Protein AF-A0A077ZHA8-F1 (afdb_monomer)

Foldseek 3Di:
DQPPVNVVCVVQVDDPNDRPHPVVVVVDDQDEQDPLAAEEEEDPDDDDCPPPVNVQVCVLVVHDPVNYHYDYQVSQVSHPQPAEHEYEYEQDPDDGSYHYHYHYDHDDDQWDWDWDDDPQEIETSDIDGHPVCPPVCPSVVRVVVVLVVSVVVNRQKYKYKDWPPPVVVVVSCVVVPKDFPDKDPQPADDPVGGTIITMIMDGRDD

Structure (mmCIF, N/CA/C/O backbone):
data_AF-A0A077ZHA8-F1
#
_entry.id   AF-A0A077ZHA8-F1
#
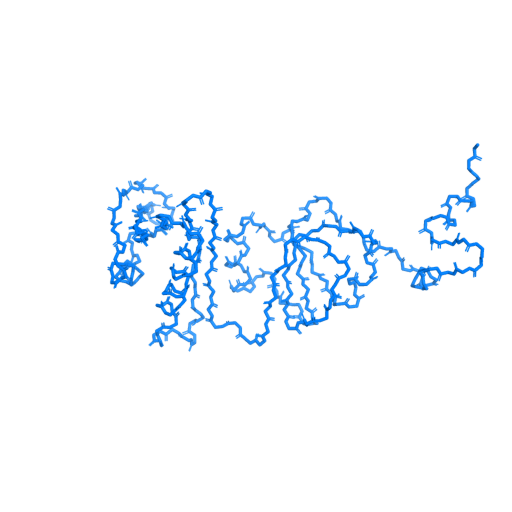loop_
_atom_site.group_PDB
_atom_site.id
_atom_site.type_symbol
_atom_site.label_atom_id
_atom_site.label_alt_id
_atom_site.label_comp_id
_atom_site.label_asym_id
_atom_site.label_entity_id
_atom_site.label_seq_id
_atom_site.pdbx_PDB_ins_code
_atom_site.Cartn_x
_atom_site.Cartn_y
_atom_site.Cartn_z
_atom_site.occupancy
_atom_site.B_iso_or_equiv
_atom_site.auth_seq_id
_atom_site.auth_comp_id
_atom_site.auth_asym_id
_atom_site.auth_atom_id
_atom_site.pdbx_PDB_model_num
ATOM 1 N N . MET A 1 1 ? -23.999 -36.970 26.927 1.00 51.88 1 MET A N 1
ATOM 2 C CA . MET A 1 1 ? -24.708 -36.352 25.787 1.00 51.88 1 MET A CA 1
ATOM 3 C C . MET A 1 1 ? -25.224 -35.005 26.252 1.00 51.88 1 MET A C 1
ATOM 5 O O . MET A 1 1 ? -26.065 -34.981 27.139 1.00 51.88 1 MET A O 1
ATOM 9 N N . THR A 1 2 ? -24.676 -33.906 25.740 1.00 62.62 2 THR A N 1
ATOM 10 C CA . THR A 1 2 ? -25.200 -32.557 26.007 1.00 62.62 2 THR A CA 1
ATOM 11 C C . THR A 1 2 ? -26.608 -32.476 25.431 1.00 62.62 2 THR A C 1
ATOM 13 O O . THR A 1 2 ? -26.809 -32.844 24.271 1.00 62.62 2 THR A O 1
ATOM 16 N N . SER A 1 3 ? -27.600 -32.074 26.229 1.00 78.75 3 SER A N 1
ATOM 17 C CA . SER A 1 3 ? -28.962 -31.956 25.711 1.00 78.75 3 SER A CA 1
ATOM 18 C C . SER A 1 3 ? -29.010 -30.860 24.638 1.00 78.75 3 SER A C 1
ATOM 20 O O . SER A 1 3 ? -28.222 -29.912 24.669 1.00 78.75 3 SER A O 1
ATOM 22 N N . ARG A 1 4 ? -29.946 -30.948 23.682 1.00 74.75 4 ARG A N 1
ATOM 23 C CA . ARG A 1 4 ? -30.146 -29.889 22.670 1.00 74.75 4 ARG A CA 1
ATOM 24 C C . ARG A 1 4 ? -30.307 -28.510 23.325 1.00 74.75 4 ARG A C 1
ATOM 26 O O . ARG A 1 4 ? -29.803 -27.523 22.801 1.00 74.75 4 ARG A O 1
ATOM 33 N N . ARG A 1 5 ? -30.962 -28.474 24.491 1.00 72.62 5 ARG A N 1
ATOM 34 C CA . ARG A 1 5 ? -31.141 -27.274 25.310 1.00 72.62 5 ARG A CA 1
ATOM 35 C C . ARG A 1 5 ? -29.808 -26.731 25.821 1.00 72.62 5 ARG A C 1
ATOM 37 O O . ARG A 1 5 ? -29.555 -25.543 25.665 1.00 72.62 5 ARG A O 1
ATOM 44 N N . ASP A 1 6 ? -28.954 -27.579 26.384 1.00 73.25 6 ASP A N 1
ATOM 45 C CA . ASP A 1 6 ? -27.655 -27.147 26.920 1.00 73.25 6 ASP A CA 1
ATOM 46 C C . ASP A 1 6 ? -26.741 -26.613 25.812 1.00 73.25 6 ASP A C 1
ATOM 48 O O . ASP A 1 6 ? -26.092 -25.585 25.992 1.00 73.25 6 ASP A O 1
ATOM 52 N N . TRP A 1 7 ? -26.759 -27.245 24.632 1.00 72.88 7 TRP A N 1
ATOM 53 C CA . TRP A 1 7 ? -26.031 -26.746 23.463 1.00 72.88 7 TRP A CA 1
ATOM 54 C C . TRP A 1 7 ? -26.519 -25.350 23.046 1.00 72.88 7 TRP A C 1
ATOM 56 O O . TRP A 1 7 ? -25.703 -24.458 22.829 1.00 72.88 7 TRP A O 1
ATOM 66 N N . GLN A 1 8 ? -27.837 -25.120 23.003 1.00 70.50 8 GLN A N 1
ATOM 67 C CA . GLN A 1 8 ? -28.404 -23.804 22.676 1.00 70.50 8 GLN A CA 1
ATOM 68 C C . GLN A 1 8 ? -28.033 -22.731 23.709 1.00 70.50 8 GLN A C 1
ATOM 70 O O . GLN A 1 8 ? -27.644 -21.628 23.332 1.00 70.50 8 GLN A O 1
ATOM 75 N N . LEU A 1 9 ? -28.107 -23.046 25.005 1.00 68.75 9 LEU A N 1
ATOM 76 C CA . LEU A 1 9 ? -27.734 -22.111 26.073 1.00 68.75 9 LEU A CA 1
ATOM 77 C C . LEU A 1 9 ? -26.254 -21.714 25.998 1.00 68.75 9 LEU A C 1
ATOM 79 O O . LEU A 1 9 ? -25.915 -20.551 26.217 1.00 68.75 9 LEU A O 1
ATOM 83 N N . GLN A 1 10 ? -25.387 -22.658 25.626 1.00 69.88 10 GLN A N 1
ATOM 84 C CA . GLN A 1 10 ? -23.964 -22.405 25.434 1.00 69.88 10 GLN A CA 1
ATOM 85 C C . GLN A 1 10 ? -23.697 -21.478 24.236 1.00 69.88 10 GLN A C 1
ATOM 87 O O . GLN A 1 10 ? -22.872 -20.573 24.354 1.00 69.88 10 GLN A O 1
ATOM 92 N N . GLN A 1 11 ? -24.42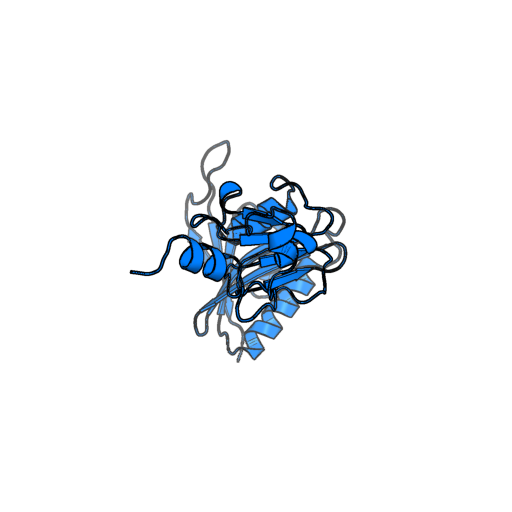8 -21.629 23.123 1.00 63.38 11 GLN A N 1
ATOM 93 C CA . GLN A 1 11 ? -24.329 -20.713 21.970 1.00 63.38 11 GLN A CA 1
ATOM 94 C C . GLN A 1 11 ? -24.735 -19.274 22.329 1.00 63.38 11 GLN A C 1
ATOM 96 O O . GLN A 1 11 ? -24.122 -18.310 21.865 1.00 63.38 11 GLN A O 1
ATOM 101 N N . LEU A 1 12 ? -25.725 -19.126 23.213 1.00 61.34 12 LEU A N 1
ATOM 102 C CA . LEU A 1 12 ? -26.196 -17.829 23.709 1.00 61.34 12 LEU A CA 1
ATOM 103 C C . LEU A 1 12 ? -25.303 -17.234 24.817 1.00 61.34 12 LEU A C 1
ATOM 105 O O . LEU A 1 12 ? -25.502 -16.087 25.213 1.00 61.34 12 LEU A O 1
ATOM 109 N N . GLY A 1 13 ? -24.318 -17.980 25.332 1.00 59.97 13 GLY A N 1
ATOM 110 C CA . GLY A 1 13 ? -23.458 -17.531 26.433 1.00 59.97 13 GLY A CA 1
ATOM 111 C C . GLY A 1 13 ? -24.187 -17.405 27.777 1.00 59.97 13 GLY A C 1
ATOM 112 O O . GLY A 1 13 ? -23.851 -16.530 28.577 1.00 59.97 13 GLY A O 1
ATOM 113 N N . ILE A 1 14 ? -25.202 -18.244 28.018 1.00 57.25 14 ILE A N 1
ATOM 114 C CA . ILE A 1 14 ? -26.028 -18.215 29.231 1.00 57.25 14 ILE A CA 1
ATOM 115 C C . ILE A 1 14 ? -25.473 -19.199 30.263 1.00 57.25 14 ILE A C 1
ATOM 117 O O . ILE A 1 14 ? -25.518 -20.414 30.075 1.00 57.25 14 ILE A O 1
ATOM 121 N N . THR A 1 15 ? -25.022 -18.676 31.402 1.00 52.12 15 THR A N 1
ATOM 122 C CA . THR A 1 15 ? -24.680 -19.464 32.597 1.00 52.12 15 THR A CA 1
ATOM 123 C C . THR A 1 15 ? -25.284 -18.793 33.825 1.00 52.12 15 THR A C 1
ATOM 125 O O . THR A 1 15 ? -25.048 -17.607 34.043 1.00 52.12 15 THR A O 1
ATOM 128 N N . GLN A 1 16 ? -26.052 -19.543 34.626 1.00 59.41 16 GLN A N 1
ATOM 129 C CA . GLN A 1 16 ? -26.638 -19.079 35.897 1.00 59.41 16 GLN A CA 1
ATOM 130 C C . GLN A 1 16 ? -27.452 -17.773 35.788 1.00 59.41 16 GLN A C 1
ATOM 132 O O . GLN A 1 16 ? -27.259 -16.849 36.570 1.00 59.41 16 GLN A O 1
ATOM 137 N N . TRP A 1 17 ? -28.377 -17.697 34.825 1.00 57.53 17 TRP A N 1
ATOM 138 C CA . TRP A 1 17 ? -29.330 -16.579 34.665 1.00 57.53 17 TRP A CA 1
ATOM 139 C C . TRP A 1 17 ? -28.720 -15.211 34.319 1.00 57.53 17 TRP A C 1
ATOM 141 O O . TRP A 1 17 ? -29.459 -14.249 34.132 1.00 57.53 17 TRP A O 1
ATOM 151 N N . SER A 1 18 ? -27.398 -15.121 34.158 1.00 55.16 18 SER A N 1
ATOM 152 C CA . SER A 1 18 ? -26.739 -13.949 33.591 1.00 55.16 18 SER A CA 1
ATOM 153 C C . SER A 1 18 ? -26.587 -14.133 32.084 1.00 55.16 18 SER A C 1
ATOM 155 O O . SER A 1 18 ? -25.920 -15.060 31.614 1.00 55.16 18 SER A O 1
ATOM 157 N N . LEU A 1 19 ? -27.231 -13.256 31.319 1.00 55.66 19 LEU A N 1
ATOM 158 C CA . LEU A 1 19 ? -27.061 -13.191 29.878 1.00 55.66 19 LEU A CA 1
ATOM 159 C C . LEU A 1 19 ? -25.841 -12.325 29.568 1.00 55.66 19 LEU A C 1
ATOM 161 O O . LEU A 1 19 ? -25.917 -11.100 29.589 1.00 55.66 19 LEU A O 1
ATOM 165 N N . ARG A 1 20 ? -24.709 -12.961 29.253 1.00 58.16 20 ARG A N 1
ATOM 166 C CA . ARG A 1 20 ? -23.490 -12.225 28.883 1.00 58.16 20 ARG A CA 1
ATOM 167 C C . ARG A 1 20 ? -23.576 -11.557 27.508 1.00 58.16 20 ARG A C 1
ATOM 169 O O . ARG A 1 20 ? -22.741 -10.716 27.199 1.00 58.16 20 ARG A O 1
ATOM 176 N N . ARG A 1 21 ? -24.568 -11.931 26.692 1.00 56.41 21 ARG A N 1
ATOM 177 C CA . ARG A 1 21 ? -24.806 -11.402 25.340 1.00 56.41 21 ARG A CA 1
ATOM 178 C C . ARG A 1 21 ? -26.251 -10.906 25.186 1.00 56.41 21 ARG A C 1
ATOM 180 O O . ARG A 1 21 ? -27.055 -11.612 24.583 1.00 56.41 21 ARG A O 1
ATOM 187 N N . PRO A 1 22 ? -26.612 -9.725 25.725 1.00 58.78 22 PRO A N 1
ATOM 188 C CA . PRO A 1 22 ? -27.961 -9.164 25.602 1.00 58.78 22 PRO A CA 1
ATOM 189 C C . PRO A 1 22 ? -28.498 -9.125 24.164 1.00 58.78 22 PRO A C 1
ATOM 191 O O . PRO A 1 22 ? -29.666 -9.443 23.955 1.00 58.78 22 PRO A O 1
ATOM 194 N N . GLY A 1 23 ? -27.633 -8.843 23.179 1.00 55.72 23 GLY A N 1
ATOM 195 C CA . GLY A 1 23 ? -27.986 -8.832 21.749 1.00 55.72 23 GLY A CA 1
ATOM 196 C C . GLY A 1 23 ? -28.528 -10.167 21.221 1.00 55.72 23 GLY A C 1
ATOM 197 O O . GLY A 1 23 ? -29.423 -10.196 20.383 1.00 55.72 23 GLY A O 1
ATOM 198 N N . ALA A 1 24 ? -28.141 -11.297 21.826 1.00 54.97 24 ALA A N 1
ATOM 199 C CA . ALA A 1 24 ? -28.674 -12.608 21.452 1.00 54.97 24 ALA A CA 1
ATOM 200 C C . ALA A 1 24 ? -30.196 -12.745 21.691 1.00 54.97 24 ALA A C 1
ATOM 202 O O . ALA A 1 24 ? -30.834 -13.609 21.090 1.00 54.97 24 ALA A O 1
ATOM 203 N N . LEU A 1 25 ? -30.799 -11.898 22.541 1.00 53.75 25 LEU A N 1
ATOM 204 C CA . LEU A 1 25 ? -32.256 -11.841 22.724 1.00 53.75 25 LEU A CA 1
ATOM 205 C C . LEU A 1 25 ? -32.983 -11.060 21.626 1.00 53.75 25 LEU A C 1
ATOM 207 O O . LEU A 1 25 ? -34.192 -11.224 21.486 1.00 53.75 25 LEU A O 1
ATOM 211 N N . GLN A 1 26 ? -32.284 -10.238 20.842 1.00 56.22 26 GLN A N 1
ATOM 212 C CA . GLN A 1 26 ? -32.887 -9.450 19.763 1.00 56.22 26 GLN A CA 1
ATOM 213 C C . GLN A 1 26 ? -33.056 -10.259 18.459 1.00 56.22 26 GLN A C 1
ATOM 215 O O . GLN A 1 26 ? -33.405 -9.706 17.423 1.00 56.22 26 GLN A O 1
ATOM 220 N N . GLY A 1 27 ? -32.852 -11.585 18.497 1.00 46.38 27 GLY A N 1
ATOM 221 C CA . GLY A 1 27 ? -32.918 -12.457 17.314 1.00 46.38 27 GLY A CA 1
ATOM 222 C C . GLY A 1 27 ? -31.672 -12.379 16.425 1.00 46.38 27 GLY A C 1
ATOM 223 O O . GLY A 1 27 ? -31.671 -12.898 15.310 1.00 46.38 27 GLY A O 1
ATOM 224 N N . GLU A 1 28 ? -30.614 -11.740 16.924 1.00 50.84 28 GLU A N 1
ATOM 225 C CA . GLU A 1 28 ? -29.381 -11.446 16.207 1.00 50.84 28 GLU A CA 1
ATOM 226 C C . GLU A 1 28 ? -28.539 -12.711 16.020 1.00 50.84 28 GLU A C 1
ATOM 228 O O . GLU A 1 28 ? -27.911 -13.233 16.944 1.00 50.84 28 GLU A O 1
ATOM 233 N N . ILE A 1 29 ? -28.516 -13.221 14.791 1.00 54.69 29 ILE A N 1
ATOM 234 C CA . ILE A 1 29 ? -27.498 -14.171 14.348 1.00 54.69 29 ILE A CA 1
ATOM 235 C C . ILE A 1 29 ? -26.154 -13.458 14.525 1.00 54.69 29 ILE A C 1
ATOM 237 O O . ILE A 1 29 ? -25.922 -12.441 13.873 1.00 54.69 29 ILE A O 1
ATOM 241 N N . ALA A 1 30 ? -25.295 -13.957 15.422 1.00 63.38 30 ALA A N 1
ATOM 242 C CA . ALA A 1 30 ? -23.939 -13.438 15.588 1.00 63.38 30 ALA A CA 1
ATOM 243 C C . ALA A 1 30 ? -23.296 -13.311 14.204 1.00 63.38 30 ALA A C 1
ATOM 245 O O . ALA A 1 30 ? -23.260 -14.289 13.450 1.00 63.38 30 ALA A O 1
ATOM 246 N N . ILE A 1 31 ? -22.850 -12.105 13.849 1.00 72.50 31 ILE A N 1
ATOM 247 C CA . ILE A 1 31 ? -22.234 -11.864 12.546 1.00 72.50 31 ILE A CA 1
ATOM 248 C C . ILE A 1 31 ? -20.981 -12.740 12.504 1.00 72.50 31 ILE A C 1
ATOM 250 O O . ILE A 1 31 ? -20.047 -12.551 13.276 1.00 72.50 31 ILE A O 1
ATOM 254 N N . ALA A 1 32 ? -20.981 -13.761 11.654 1.00 82.44 32 ALA A N 1
ATOM 255 C CA . ALA A 1 32 ? -19.808 -14.591 11.441 1.00 82.44 32 ALA A CA 1
ATOM 256 C C . ALA A 1 32 ? -18.970 -13.959 10.334 1.00 82.44 32 ALA A C 1
ATOM 258 O O . ALA A 1 32 ? -19.514 -13.581 9.299 1.00 82.44 32 ALA A O 1
ATOM 259 N N . ILE A 1 33 ? -17.654 -13.879 10.531 1.00 88.50 33 ILE A N 1
ATOM 260 C CA . ILE A 1 33 ? -16.724 -13.511 9.461 1.00 88.50 33 ILE A CA 1
ATOM 261 C C . ILE A 1 33 ? -16.556 -14.746 8.562 1.00 88.50 33 ILE A C 1
ATOM 263 O O . ILE A 1 33 ? -16.049 -15.767 9.038 1.00 88.50 33 ILE A O 1
ATOM 267 N N . PRO A 1 34 ? -16.986 -14.709 7.287 1.00 90.12 34 PRO A N 1
ATOM 268 C CA . PRO A 1 34 ? -16.779 -15.824 6.371 1.00 90.12 34 PRO A CA 1
ATOM 269 C C . PRO A 1 34 ? -15.290 -16.129 6.177 1.00 90.12 34 PRO A C 1
ATOM 271 O O . PRO A 1 34 ? -14.460 -15.226 6.148 1.00 90.12 34 PRO A O 1
ATOM 274 N N . ALA A 1 35 ? -14.944 -17.398 5.955 1.00 90.94 35 ALA A N 1
ATOM 275 C CA . ALA A 1 35 ? -13.546 -17.838 5.874 1.00 90.94 35 ALA A CA 1
ATOM 276 C C . ALA A 1 35 ? -12.727 -17.208 4.726 1.00 90.94 35 ALA A C 1
ATOM 278 O O . ALA A 1 35 ? -11.500 -17.192 4.791 1.00 90.94 35 ALA A O 1
ATOM 279 N N . HIS A 1 36 ? -13.384 -16.714 3.669 1.00 93.50 36 HIS A N 1
ATOM 280 C CA . HIS A 1 36 ? -12.714 -16.049 2.546 1.00 93.50 36 HIS A CA 1
ATOM 281 C C . HIS A 1 36 ? -12.374 -14.580 2.834 1.00 93.50 36 HIS A C 1
ATOM 283 O O . HIS A 1 36 ? -11.571 -13.999 2.107 1.00 93.50 36 HIS A O 1
ATOM 289 N N . VAL A 1 37 ? -12.961 -13.979 3.874 1.00 95.88 37 VAL A N 1
ATOM 290 C CA . VAL A 1 37 ? -12.734 -12.571 4.204 1.00 95.88 37 VAL A CA 1
ATOM 291 C C . VAL A 1 37 ? -11.314 -12.384 4.728 1.00 95.88 37 VAL A C 1
ATOM 293 O O . VAL A 1 37 ? -10.857 -13.084 5.633 1.00 95.88 37 VAL A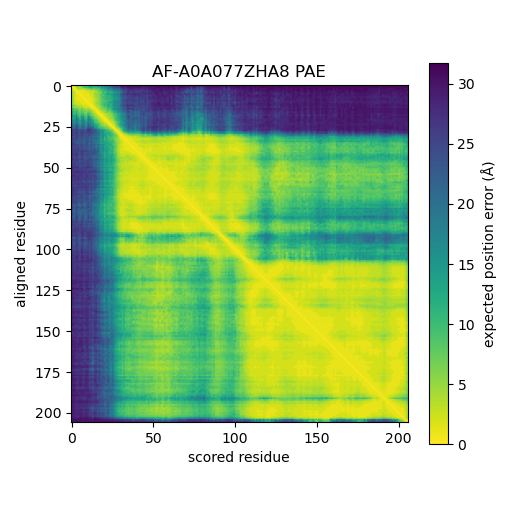 O 1
ATOM 296 N N . ARG A 1 38 ? -10.608 -11.420 4.137 1.00 94.56 38 ARG A N 1
ATOM 297 C CA . ARG A 1 38 ? -9.225 -11.055 4.475 1.00 94.56 38 ARG A CA 1
ATOM 298 C C . ARG A 1 38 ? -9.122 -9.684 5.139 1.00 94.56 38 ARG A C 1
ATOM 300 O O . ARG A 1 38 ? -8.127 -9.430 5.816 1.00 94.56 38 ARG A O 1
ATOM 307 N N . LEU A 1 39 ? -10.128 -8.830 4.953 1.00 95.50 39 LEU A N 1
ATOM 308 C CA . LEU A 1 39 ? -10.178 -7.482 5.507 1.00 95.50 39 LEU A CA 1
ATOM 309 C C . LEU A 1 39 ? -11.601 -7.140 5.961 1.00 95.50 39 LEU A C 1
ATOM 311 O O . LEU A 1 39 ? -12.559 -7.307 5.207 1.00 95.50 39 LEU A O 1
ATOM 315 N N . VAL A 1 40 ? -11.732 -6.604 7.170 1.00 94.75 40 VAL A N 1
ATOM 316 C CA . VAL A 1 40 ? -12.973 -5.988 7.650 1.00 94.75 40 VAL A CA 1
ATOM 317 C C . VAL A 1 40 ? -12.841 -4.470 7.558 1.00 94.75 40 VAL A C 1
ATOM 319 O O . VAL A 1 40 ? -12.007 -3.874 8.235 1.00 94.75 40 VAL A O 1
ATOM 322 N N . MET A 1 41 ? -13.659 -3.826 6.730 1.00 94.44 41 MET A N 1
ATOM 323 C CA . MET A 1 41 ? -13.748 -2.365 6.685 1.00 94.44 41 MET A CA 1
ATOM 324 C C . MET A 1 41 ? -14.829 -1.887 7.649 1.00 94.44 41 MET A C 1
ATOM 326 O O . MET A 1 41 ? -15.956 -2.381 7.607 1.00 94.44 41 MET A O 1
ATOM 330 N N . VAL A 1 42 ? -14.485 -0.928 8.506 1.00 92.25 42 VAL A N 1
ATOM 331 C CA . VAL A 1 42 ? -15.361 -0.413 9.560 1.00 92.25 42 VAL A CA 1
ATOM 332 C C . VAL A 1 42 ? -15.546 1.085 9.405 1.00 92.25 42 VAL A C 1
ATOM 334 O O . VAL A 1 42 ? -14.576 1.830 9.504 1.00 92.25 42 VAL A O 1
ATOM 337 N N . ALA A 1 43 ? -16.780 1.527 9.182 1.00 90.81 43 ALA A N 1
ATOM 338 C CA . ALA A 1 43 ? -17.135 2.943 9.114 1.00 90.81 43 ALA A CA 1
ATOM 339 C C . ALA A 1 43 ? -18.627 3.135 9.409 1.00 90.81 43 ALA A C 1
ATOM 341 O O . ALA A 1 43 ? -19.419 2.219 9.184 1.00 90.81 43 ALA A O 1
ATOM 342 N N . ASN A 1 44 ? -19.019 4.325 9.869 1.00 88.75 44 ASN A N 1
ATOM 343 C CA . ASN A 1 44 ? -20.437 4.700 9.929 1.00 88.75 44 ASN A CA 1
ATOM 344 C C . ASN A 1 44 ? -21.014 4.842 8.513 1.00 88.75 44 ASN A C 1
ATOM 346 O O . ASN A 1 44 ? -22.020 4.215 8.190 1.00 88.75 44 ASN A O 1
ATOM 350 N N . ASP A 1 45 ? -20.299 5.574 7.655 1.00 88.62 45 ASP A N 1
ATOM 351 C CA . ASP A 1 45 ? -20.579 5.697 6.227 1.00 88.62 45 ASP A CA 1
ATOM 352 C C . ASP A 1 45 ? -19.566 4.856 5.445 1.00 88.62 45 ASP A C 1
ATOM 354 O O . ASP A 1 45 ? -18.423 5.258 5.219 1.00 88.62 45 ASP A O 1
ATOM 358 N N . LEU A 1 46 ? -19.963 3.636 5.082 1.00 89.25 46 LEU A N 1
ATOM 359 C CA . LEU A 1 46 ? -19.101 2.696 4.367 1.00 89.25 46 LEU A CA 1
ATOM 360 C C . LEU A 1 46 ? -18.890 3.166 2.915 1.00 89.25 46 LEU A C 1
ATOM 362 O O . LEU A 1 46 ? -19.866 3.233 2.162 1.00 89.25 46 LEU A O 1
ATOM 366 N N . PRO A 1 47 ? -17.646 3.465 2.486 1.00 90.12 47 PRO A N 1
ATOM 367 C CA . PRO A 1 47 ? -17.387 3.852 1.103 1.00 90.12 47 PRO A CA 1
ATOM 368 C C . PRO A 1 47 ? -17.648 2.674 0.162 1.00 90.12 47 PRO A C 1
ATOM 370 O O . PRO A 1 47 ? -17.515 1.509 0.544 1.00 90.12 47 PRO A O 1
ATOM 373 N N . ALA A 1 48 ? -17.982 2.956 -1.0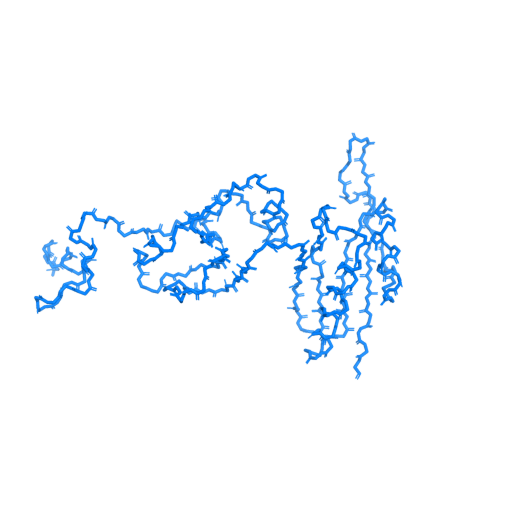96 1.00 93.88 48 ALA A N 1
ATOM 374 C CA . ALA A 1 48 ? -18.100 1.903 -2.097 1.00 93.88 48 ALA A CA 1
ATOM 375 C C . ALA A 1 48 ? -16.747 1.196 -2.287 1.00 93.88 48 ALA A C 1
ATOM 377 O O . ALA A 1 48 ? -15.706 1.844 -2.327 1.00 93.88 48 ALA A O 1
ATOM 378 N N . LEU A 1 49 ? -16.743 -0.125 -2.485 1.00 94.06 49 LEU A N 1
ATOM 379 C CA . LEU A 1 49 ? -15.502 -0.856 -2.798 1.00 94.06 49 LEU A CA 1
ATOM 380 C C . LEU A 1 49 ? -14.908 -0.472 -4.165 1.00 94.06 49 LEU A C 1
ATOM 382 O O . LEU A 1 49 ? -13.756 -0.783 -4.445 1.00 94.06 49 LEU A O 1
ATOM 386 N N . THR A 1 50 ? -15.693 0.209 -5.003 1.00 92.12 50 THR A N 1
ATOM 387 C CA . THR A 1 50 ? -15.266 0.810 -6.273 1.00 92.12 50 THR A CA 1
ATOM 388 C C . THR A 1 50 ? -14.703 2.219 -6.114 1.00 92.12 50 THR A C 1
ATOM 390 O O . THR A 1 50 ? -14.310 2.820 -7.111 1.00 92.12 50 THR A O 1
ATOM 393 N N . ASP A 1 51 ? -14.710 2.783 -4.903 1.00 90.19 51 ASP A N 1
ATOM 394 C CA . ASP A 1 51 ? -14.050 4.057 -4.637 1.00 90.19 51 ASP A CA 1
ATOM 395 C C . ASP A 1 51 ? -12.563 3.956 -5.043 1.00 90.19 51 ASP A C 1
ATOM 397 O O . ASP A 1 51 ? -11.931 2.929 -4.757 1.00 90.19 51 ASP A O 1
ATOM 401 N N . PRO A 1 52 ? -11.995 4.957 -5.746 1.00 85.25 52 PRO A N 1
ATOM 402 C CA . PRO A 1 52 ? -10.622 4.880 -6.242 1.00 85.25 52 PRO A CA 1
ATOM 403 C C . PRO A 1 52 ? -9.596 4.644 -5.135 1.00 85.25 52 PRO A C 1
ATOM 405 O O . PRO A 1 52 ? -8.711 3.802 -5.285 1.00 85.25 52 PRO A O 1
ATOM 408 N N . LEU A 1 53 ? -9.755 5.326 -3.998 1.00 84.56 53 LEU A N 1
ATOM 409 C CA . LEU A 1 53 ? -8.841 5.195 -2.874 1.00 84.56 53 LEU A CA 1
ATOM 410 C C . LEU A 1 53 ? -8.955 3.808 -2.238 1.00 84.56 53 LEU A C 1
ATOM 412 O O . LEU A 1 53 ? -7.940 3.163 -1.970 1.00 84.56 53 LEU A O 1
ATOM 416 N N . VAL A 1 54 ? -10.182 3.319 -2.043 1.00 89.38 54 VAL A N 1
ATOM 417 C CA . VAL A 1 54 ? -10.410 1.954 -1.544 1.00 89.38 54 VAL A CA 1
ATOM 418 C C . VAL A 1 54 ? -9.788 0.932 -2.493 1.00 89.38 54 VAL A C 1
ATOM 420 O O . VAL A 1 54 ? -9.049 0.054 -2.053 1.00 89.38 54 VAL A O 1
ATOM 423 N N . SER A 1 55 ? -10.011 1.078 -3.798 1.00 90.81 55 SER A N 1
ATOM 424 C CA . SER A 1 55 ? -9.462 0.186 -4.823 1.00 90.81 55 SER A CA 1
ATOM 425 C C . SER A 1 55 ? -7.932 0.155 -4.803 1.00 90.81 55 SER A C 1
ATOM 427 O O . SER A 1 55 ? -7.330 -0.911 -4.958 1.00 90.81 55 SER A O 1
ATOM 429 N N . ASP A 1 56 ? -7.294 1.306 -4.591 1.00 86.00 56 ASP A N 1
ATOM 430 C CA . ASP A 1 56 ? -5.840 1.414 -4.521 1.00 86.00 56 ASP A CA 1
ATOM 431 C C . ASP A 1 56 ? -5.251 0.750 -3.279 1.00 86.00 56 ASP A C 1
ATOM 433 O O . ASP A 1 56 ? -4.238 0.047 -3.377 1.00 86.00 56 ASP A O 1
ATOM 437 N N . VAL A 1 57 ? -5.906 0.916 -2.130 1.00 87.69 57 VAL A N 1
ATOM 438 C CA . VAL A 1 57 ? -5.518 0.247 -0.884 1.00 87.69 57 VAL A CA 1
ATOM 439 C C . VAL A 1 57 ? -5.701 -1.267 -1.006 1.00 87.69 57 VAL A C 1
ATOM 441 O O . VAL A 1 57 ? -4.777 -2.019 -0.702 1.00 87.69 57 VAL A O 1
ATOM 444 N N . LEU A 1 58 ? -6.844 -1.737 -1.516 1.00 92.00 58 LEU A N 1
ATOM 445 C CA . LEU A 1 58 ? -7.113 -3.168 -1.694 1.00 92.00 58 LEU A CA 1
ATOM 446 C C . LEU A 1 58 ? -6.096 -3.838 -2.625 1.00 92.00 58 LEU A C 1
ATOM 448 O O . LEU A 1 58 ? -5.570 -4.904 -2.303 1.00 92.00 58 LEU A O 1
ATOM 452 N N . ARG A 1 59 ? -5.750 -3.185 -3.740 1.00 89.00 59 ARG A N 1
ATOM 453 C CA . ARG A 1 59 ? -4.737 -3.683 -4.679 1.00 89.00 59 ARG A CA 1
ATOM 454 C C . ARG A 1 59 ? -3.362 -3.797 -4.032 1.00 89.00 59 ARG A C 1
ATOM 456 O O . ARG A 1 59 ? -2.702 -4.816 -4.207 1.00 89.00 59 ARG A O 1
ATOM 463 N N . ALA A 1 60 ? -2.955 -2.780 -3.276 1.00 84.69 60 ALA A N 1
ATOM 464 C CA . ALA A 1 60 ? -1.680 -2.777 -2.564 1.00 84.69 60 ALA A CA 1
ATOM 465 C C . ALA A 1 60 ? -1.610 -3.865 -1.485 1.00 84.69 60 ALA A C 1
ATOM 467 O O . ALA A 1 60 ? -0.563 -4.470 -1.280 1.00 84.69 60 ALA A O 1
ATOM 468 N N . LEU A 1 61 ? -2.738 -4.151 -0.831 1.00 87.75 61 LEU A N 1
ATOM 469 C CA . LEU A 1 61 ? -2.863 -5.237 0.139 1.00 87.75 61 LEU A CA 1
ATOM 470 C C . LEU A 1 61 ? -3.090 -6.611 -0.510 1.00 87.75 61 LEU A C 1
ATOM 472 O O . LEU A 1 61 ? -3.164 -7.610 0.204 1.00 87.75 61 LEU A O 1
ATOM 476 N N . THR A 1 62 ? -3.200 -6.691 -1.840 1.00 91.00 62 THR A N 1
ATOM 477 C CA . THR A 1 62 ? -3.552 -7.912 -2.590 1.00 91.00 62 THR A CA 1
ATOM 478 C C . THR A 1 62 ? -4.864 -8.564 -2.124 1.00 91.00 62 THR A C 1
ATOM 480 O O . THR A 1 62 ? -5.007 -9.784 -2.121 1.00 91.00 62 THR A O 1
ATOM 483 N N . VAL A 1 63 ? -5.835 -7.737 -1.728 1.00 93.44 63 VAL A N 1
ATOM 484 C CA . VAL A 1 63 ? -7.177 -8.149 -1.298 1.00 93.44 63 VAL A CA 1
ATOM 485 C C . VAL A 1 63 ? -8.166 -7.835 -2.416 1.00 93.44 63 VAL A C 1
ATOM 487 O O . VAL A 1 63 ? -8.208 -6.709 -2.906 1.00 93.44 63 VAL A O 1
ATOM 490 N N . SER A 1 64 ? -8.972 -8.807 -2.839 1.00 95.12 64 SER A N 1
ATOM 491 C CA . SER A 1 64 ? -10.043 -8.559 -3.814 1.00 95.12 64 SER A CA 1
ATOM 492 C C . SER A 1 64 ? -11.315 -8.032 -3.127 1.00 95.12 64 SER A C 1
ATOM 494 O O . SER A 1 64 ? -11.529 -8.318 -1.948 1.00 95.12 64 SER A O 1
ATOM 496 N N . PRO A 1 65 ? -12.191 -7.271 -3.815 1.00 96.19 65 PRO A N 1
ATOM 497 C CA . PRO A 1 65 ? -13.400 -6.711 -3.199 1.00 96.19 65 PRO A CA 1
ATOM 498 C C . PRO A 1 65 ? -14.319 -7.746 -2.526 1.00 96.19 65 PRO A C 1
ATOM 500 O O . PRO A 1 65 ? -14.907 -7.459 -1.490 1.00 96.19 65 PRO A O 1
ATOM 503 N N . ASP A 1 66 ? -14.412 -8.965 -3.060 1.00 95.81 66 ASP A N 1
ATOM 504 C CA . ASP A 1 66 ? -15.184 -10.071 -2.471 1.00 95.81 66 ASP A CA 1
ATOM 505 C C . ASP A 1 66 ? -14.584 -10.611 -1.161 1.00 95.81 66 ASP A C 1
ATOM 507 O O . ASP A 1 66 ? -15.279 -11.249 -0.376 1.00 95.81 66 ASP A O 1
ATOM 511 N N . GLN A 1 67 ? -13.311 -10.323 -0.885 1.00 97.12 67 GLN A N 1
ATOM 512 C CA . GLN A 1 67 ? -12.640 -10.659 0.372 1.00 97.12 67 GLN A CA 1
ATOM 513 C C . GLN A 1 67 ? -12.807 -9.574 1.445 1.00 97.12 67 GLN A C 1
ATOM 515 O O . GLN A 1 67 ? -12.214 -9.691 2.525 1.00 97.12 67 GLN A O 1
ATOM 520 N N . VAL A 1 68 ? -13.584 -8.525 1.166 1.00 97.00 68 VAL A N 1
ATOM 521 C CA . VAL A 1 68 ? -13.831 -7.418 2.089 1.00 97.00 68 VAL A CA 1
ATOM 522 C C . VAL A 1 68 ? -15.212 -7.550 2.717 1.00 97.00 68 VAL A C 1
ATOM 524 O O . VAL A 1 68 ? -16.225 -7.611 2.024 1.00 97.00 68 VAL A O 1
ATOM 527 N N . LEU A 1 69 ? -15.264 -7.523 4.048 1.00 94.88 69 LEU A N 1
ATOM 528 C CA . LEU A 1 69 ? -16.515 -7.419 4.795 1.00 94.88 69 LEU A CA 1
ATOM 529 C C . LEU A 1 69 ? -16.672 -6.001 5.342 1.00 94.88 69 LEU A C 1
ATOM 531 O O . LEU A 1 69 ? -15.866 -5.549 6.150 1.00 94.88 69 LEU A O 1
ATOM 535 N N . GLN A 1 70 ? -17.721 -5.308 4.915 1.00 95.12 70 GLN A N 1
ATOM 536 C CA . GLN A 1 70 ? -18.032 -3.957 5.372 1.00 95.12 70 GLN A CA 1
ATOM 537 C C . GLN A 1 70 ? -19.019 -4.001 6.546 1.00 95.12 70 GLN A C 1
ATOM 539 O O . GLN A 1 70 ? -20.120 -4.537 6.408 1.00 95.12 70 GLN A O 1
ATOM 544 N N . LEU A 1 71 ? -18.638 -3.452 7.701 1.00 91.88 71 LEU A N 1
ATOM 545 C CA . LEU A 1 71 ? -19.457 -3.420 8.918 1.00 91.88 71 LEU A CA 1
ATOM 546 C C . LEU A 1 71 ? -19.506 -2.009 9.512 1.00 91.88 71 LEU A C 1
ATOM 548 O O . LEU A 1 71 ? -18.530 -1.271 9.467 1.00 91.88 71 LEU A O 1
ATOM 552 N N . THR A 1 72 ? -20.633 -1.645 10.117 1.00 90.00 72 THR A N 1
ATOM 553 C CA . THR A 1 72 ? -20.699 -0.458 10.979 1.00 90.00 72 THR A CA 1
ATOM 554 C C . THR A 1 72 ? -20.084 -0.771 12.350 1.00 90.00 72 THR A C 1
ATOM 556 O O . THR A 1 72 ? -20.049 -1.947 12.733 1.00 90.00 72 THR A O 1
ATOM 559 N N . PRO A 1 73 ? -19.629 0.233 13.125 1.00 86.44 73 PRO A N 1
ATOM 560 C CA . PRO A 1 73 ? -19.126 0.013 14.484 1.00 86.44 73 PRO A CA 1
ATOM 561 C C . PRO A 1 73 ? -20.110 -0.769 15.369 1.00 86.44 73 PRO A C 1
ATOM 563 O O . PRO A 1 73 ? -19.717 -1.716 16.047 1.00 86.44 73 PRO A O 1
ATOM 566 N N . GLU A 1 74 ? -21.408 -0.466 15.267 1.00 83.12 74 GLU A N 1
ATOM 567 C CA . GLU A 1 74 ? -22.476 -1.190 15.974 1.00 83.12 74 GLU A CA 1
ATOM 568 C C . GLU A 1 74 ? -22.495 -2.688 15.633 1.00 83.12 74 GLU A C 1
ATOM 570 O O . GLU A 1 74 ? -22.609 -3.536 16.517 1.00 83.12 74 GLU A O 1
ATOM 575 N N . LYS A 1 75 ? -22.304 -3.040 14.355 1.00 85.81 75 LYS A N 1
ATOM 576 C CA . LYS A 1 75 ? -22.258 -4.437 13.901 1.00 85.81 75 LYS A CA 1
ATOM 577 C C . LYS A 1 75 ? -20.991 -5.165 14.340 1.00 85.81 75 LYS A C 1
ATOM 579 O O . LYS A 1 75 ? -21.023 -6.383 14.502 1.00 85.81 75 LYS A O 1
ATOM 584 N N . ILE A 1 76 ? -19.883 -4.460 14.565 1.00 84.81 76 ILE A N 1
ATOM 585 C CA . ILE A 1 76 ? -18.661 -5.082 15.095 1.00 84.81 76 ILE A CA 1
ATOM 586 C C . ILE A 1 76 ? -18.891 -5.633 16.504 1.00 84.81 76 ILE A C 1
ATOM 588 O O . ILE A 1 76 ? -18.426 -6.732 16.805 1.00 84.81 76 ILE A O 1
ATOM 592 N N . ALA A 1 77 ? -19.670 -4.940 17.340 1.00 77.31 77 ALA A N 1
ATOM 593 C CA . ALA A 1 77 ? -20.016 -5.420 18.679 1.00 77.31 77 ALA A CA 1
ATOM 594 C C . ALA A 1 77 ? -20.811 -6.745 18.666 1.00 77.31 77 ALA A C 1
ATOM 596 O O . ALA A 1 77 ? -20.856 -7.448 19.677 1.00 77.31 77 ALA A O 1
ATOM 597 N N . MET A 1 78 ? -21.395 -7.111 17.518 1.00 80.88 78 MET A N 1
ATOM 598 C CA . MET A 1 78 ? -22.143 -8.354 17.305 1.00 80.88 78 MET A CA 1
ATOM 599 C C . MET A 1 78 ? -21.265 -9.530 16.842 1.00 80.88 78 MET A C 1
ATOM 601 O O . MET A 1 78 ? -21.762 -10.656 16.724 1.00 80.88 78 MET A O 1
ATOM 605 N N . LEU A 1 79 ? -19.978 -9.298 16.554 1.00 82.75 79 LEU A N 1
ATOM 606 C CA . LEU A 1 79 ? -19.035 -10.365 16.218 1.00 82.75 79 LEU A CA 1
ATOM 607 C C . LEU A 1 79 ? -18.771 -11.262 17.444 1.00 82.75 79 LEU A C 1
ATOM 609 O O . LEU A 1 79 ? -18.705 -10.774 18.577 1.00 82.75 79 LEU A O 1
ATOM 613 N N . PRO A 1 80 ? -18.551 -12.577 17.255 1.00 79.50 80 PRO A N 1
ATOM 614 C CA . PRO A 1 80 ? -18.082 -13.451 18.321 1.00 79.50 80 PRO A CA 1
ATOM 615 C C . PRO A 1 80 ? -16.802 -12.908 18.966 1.00 79.50 80 PRO A C 1
ATOM 617 O O . PRO A 1 80 ? -15.875 -12.491 18.273 1.00 79.50 80 PRO A O 1
ATOM 620 N N . GLN A 1 81 ? -16.721 -12.958 20.294 1.00 78.06 81 GLN A N 1
ATOM 621 C CA . GLN A 1 81 ? -15.503 -12.592 21.017 1.00 78.06 81 GLN A CA 1
ATOM 622 C C . GLN A 1 81 ? -14.316 -13.448 20.547 1.00 78.06 81 GLN A C 1
ATOM 624 O O . GLN A 1 81 ? -14.452 -14.665 20.417 1.00 78.06 81 GLN A O 1
ATOM 629 N N . GLY A 1 82 ? -13.169 -12.810 20.301 1.00 81.31 82 GLY A N 1
ATOM 630 C CA . GLY A 1 82 ? -11.986 -13.468 19.737 1.00 81.31 82 GLY A CA 1
ATOM 631 C C . GLY A 1 82 ? -12.050 -13.667 18.219 1.00 81.31 82 GLY A C 1
ATOM 632 O O . GLY A 1 82 ? -11.202 -14.358 17.657 1.00 81.31 82 GLY A O 1
ATOM 633 N N . SER A 1 83 ? -13.047 -13.085 17.535 1.00 86.19 83 SER A N 1
ATOM 634 C CA . SER A 1 83 ? -13.017 -12.977 16.073 1.00 86.19 83 SER A CA 1
ATOM 635 C C . SER A 1 83 ? -11.735 -12.273 15.645 1.00 86.19 83 SER A C 1
ATOM 637 O O . SER A 1 83 ? -11.342 -11.271 16.245 1.00 86.19 83 SER A O 1
ATOM 639 N N . ARG A 1 84 ? -11.095 -12.798 14.598 1.00 88.81 84 ARG A N 1
ATOM 640 C CA . ARG A 1 84 ? -9.797 -12.317 14.133 1.00 88.81 84 ARG A CA 1
ATOM 641 C C . ARG A 1 84 ? -9.796 -12.097 12.630 1.00 88.81 84 ARG A C 1
ATOM 643 O O . ARG A 1 84 ? -10.018 -13.031 11.863 1.00 88.81 84 ARG A O 1
ATOM 650 N N . CYS A 1 85 ? -9.527 -10.867 12.219 1.00 91.06 85 CYS A N 1
ATOM 651 C CA . CYS A 1 85 ? -9.342 -10.462 10.833 1.00 91.06 85 CYS A CA 1
ATOM 652 C C . CYS A 1 85 ? -8.616 -9.112 10.819 1.00 91.06 85 CYS A C 1
ATOM 654 O O . CYS A 1 85 ? -8.821 -8.297 11.717 1.00 91.06 85 CYS A O 1
ATOM 656 N N . ASN A 1 86 ? -7.787 -8.849 9.808 1.00 92.25 86 ASN A N 1
ATOM 657 C CA . ASN A 1 86 ? -7.236 -7.505 9.647 1.00 92.25 86 ASN A CA 1
ATOM 658 C C . ASN A 1 86 ? -8.386 -6.521 9.412 1.00 92.25 86 ASN A C 1
ATOM 660 O O . ASN A 1 86 ? -9.372 -6.870 8.760 1.00 92.25 86 ASN A O 1
ATOM 664 N N . SER A 1 87 ? -8.271 -5.299 9.926 1.00 91.38 87 SER A N 1
ATOM 665 C CA . SER A 1 87 ? -9.349 -4.317 9.821 1.00 91.38 87 SER A CA 1
ATOM 666 C C . SER A 1 87 ? -8.868 -2.939 9.403 1.00 91.38 87 SER A C 1
ATOM 668 O O . SER A 1 87 ? -7.834 -2.476 9.881 1.00 91.38 87 SER A O 1
ATOM 670 N N . TRP A 1 88 ? -9.663 -2.253 8.589 1.00 91.94 88 TRP A N 1
ATOM 671 C CA . TRP A 1 88 ? -9.473 -0.847 8.249 1.00 91.94 88 TRP A CA 1
ATOM 672 C C . TRP A 1 88 ? -10.649 -0.026 8.779 1.00 91.94 88 TRP A C 1
ATOM 674 O O . TRP A 1 88 ? -11.788 -0.221 8.368 1.00 91.94 88 TRP A O 1
ATOM 684 N N . ARG A 1 89 ? -10.371 0.871 9.721 1.00 89.19 89 ARG A N 1
ATOM 685 C CA . ARG A 1 89 ? -11.331 1.728 10.413 1.00 89.19 89 ARG A CA 1
ATOM 686 C C . ARG A 1 89 ? -11.286 3.130 9.821 1.00 89.19 89 ARG A C 1
ATOM 688 O O . ARG A 1 89 ? -10.237 3.769 9.847 1.00 89.19 89 ARG A O 1
ATOM 695 N N . LEU A 1 90 ? -12.419 3.608 9.322 1.00 88.94 90 LEU A N 1
ATOM 696 C CA . LEU A 1 90 ? -12.575 4.937 8.745 1.00 88.94 90 LEU A CA 1
ATOM 697 C C . LEU A 1 90 ? -13.447 5.787 9.678 1.00 88.94 90 LEU A C 1
ATOM 699 O O . LEU A 1 90 ? -14.612 5.472 9.925 1.00 88.94 90 LEU A O 1
ATOM 703 N N . GLY A 1 91 ? -12.863 6.847 10.234 1.00 84.06 91 GLY A N 1
ATOM 704 C CA . GLY A 1 91 ? -13.534 7.824 11.094 1.00 84.06 91 GLY A CA 1
ATOM 705 C C . GLY A 1 91 ? -14.057 7.265 12.418 1.00 84.06 91 GLY A C 1
ATOM 706 O O . GLY A 1 91 ? -15.019 7.801 12.957 1.00 84.06 91 GLY A O 1
ATOM 707 N N . THR A 1 92 ? -13.477 6.173 12.921 1.00 76.69 92 THR A N 1
ATOM 708 C CA . THR A 1 92 ? -13.929 5.521 14.157 1.00 76.69 92 THR A CA 1
ATOM 709 C C . THR A 1 92 ? -12.746 5.306 15.093 1.00 76.69 92 THR A C 1
ATOM 711 O O . THR A 1 92 ? -11.895 4.467 14.797 1.00 76.69 92 THR A O 1
ATOM 714 N N . ASP A 1 93 ? -12.726 5.990 16.241 1.00 73.00 93 ASP A N 1
ATOM 715 C CA . ASP A 1 93 ? -11.676 5.873 17.273 1.00 73.00 93 ASP A CA 1
ATOM 716 C C . ASP A 1 93 ? -11.985 4.825 18.355 1.00 73.00 93 ASP A C 1
ATOM 718 O O . ASP A 1 93 ? -11.082 4.333 19.035 1.00 73.00 93 ASP A O 1
ATOM 722 N N . GLU A 1 94 ? -13.231 4.367 18.446 1.00 72.31 94 GLU A N 1
ATOM 723 C CA . GLU A 1 94 ? -13.669 3.416 19.471 1.00 72.31 94 GLU A CA 1
ATOM 724 C C . GLU A 1 94 ? -12.973 2.043 19.377 1.00 72.31 94 GLU A C 1
ATOM 726 O O . GLU A 1 94 ? -12.912 1.452 18.296 1.00 72.31 94 GLU A O 1
ATOM 731 N N . PRO A 1 95 ? -12.447 1.493 20.487 1.00 71.19 95 PRO A N 1
ATOM 732 C CA . PRO A 1 95 ? -11.853 0.160 20.498 1.00 71.19 95 PRO A CA 1
ATOM 733 C C . PRO A 1 95 ? -12.835 -0.907 19.999 1.00 71.19 95 PRO A C 1
ATOM 735 O O . PRO A 1 95 ? -13.938 -1.045 20.521 1.00 71.19 95 PRO A O 1
ATOM 738 N N . LEU A 1 96 ? -12.412 -1.699 19.015 1.00 73.19 96 LEU A N 1
ATOM 739 C CA . LEU A 1 96 ? -13.201 -2.801 18.469 1.00 73.19 96 LEU A CA 1
ATOM 740 C C . LEU A 1 96 ? -12.790 -4.132 19.108 1.00 73.19 96 LEU A C 1
ATOM 742 O O . LEU A 1 96 ? -11.609 -4.378 19.340 1.00 73.19 96 LEU A O 1
ATOM 746 N N . SER A 1 97 ? -13.751 -5.035 19.313 1.00 78.94 97 SER A N 1
ATOM 747 C CA . SER A 1 97 ? -13.537 -6.411 19.801 1.00 78.94 97 SER A CA 1
ATOM 748 C C . SER A 1 97 ? -12.959 -7.374 18.744 1.00 78.94 97 SER A C 1
ATOM 750 O O . SER A 1 97 ? -12.978 -8.590 18.941 1.00 78.94 97 SER A O 1
ATOM 752 N N . LEU A 1 98 ? -12.462 -6.838 17.624 1.00 84.81 98 LEU A N 1
ATOM 753 C CA . LEU A 1 98 ? -11.896 -7.576 16.496 1.00 84.81 98 LEU A CA 1
ATOM 754 C C . LEU A 1 98 ? -10.365 -7.597 16.588 1.00 84.81 98 LEU A C 1
ATOM 756 O O . LEU A 1 98 ? -9.707 -6.558 16.517 1.00 84.81 98 LEU A O 1
ATOM 760 N N . GLU A 1 99 ? -9.791 -8.787 16.719 1.00 85.00 99 GLU A N 1
ATOM 761 C CA . GLU A 1 99 ? -8.342 -8.980 16.764 1.00 85.00 99 GLU A CA 1
ATOM 762 C C . GLU A 1 99 ? -7.725 -8.963 15.356 1.00 85.00 99 GLU A C 1
ATOM 764 O O . GLU A 1 99 ? -8.347 -9.412 14.396 1.00 85.00 99 GLU A O 1
ATOM 769 N N . GLY A 1 100 ? -6.469 -8.528 15.220 1.00 85.44 100 GLY A N 1
ATOM 770 C CA . GLY A 1 100 ? -5.755 -8.486 13.936 1.00 85.44 100 GLY A CA 1
ATOM 771 C C . GLY A 1 100 ? -4.923 -7.217 13.771 1.00 85.44 100 GLY A C 1
ATOM 772 O O . GLY A 1 100 ? -4.866 -6.389 14.680 1.00 85.44 100 GLY A O 1
ATOM 773 N N . ALA A 1 101 ? -4.268 -7.059 12.618 1.00 83.12 101 ALA A N 1
ATOM 774 C CA . ALA A 1 101 ? -3.645 -5.784 12.278 1.00 83.12 101 ALA A CA 1
ATOM 775 C C . ALA A 1 101 ? -4.743 -4.756 11.968 1.00 83.12 101 ALA A C 1
ATOM 777 O O . ALA A 1 101 ? -5.663 -5.048 11.199 1.00 83.12 101 ALA A O 1
ATOM 778 N N . GLN A 1 102 ? -4.656 -3.570 12.572 1.00 82.00 102 GLN A N 1
ATOM 779 C CA . GLN A 1 102 ? -5.656 -2.516 12.418 1.00 82.00 102 GLN A CA 1
ATOM 780 C C . GLN A 1 102 ? -5.036 -1.276 11.773 1.00 82.00 102 GLN A C 1
ATOM 782 O O . GLN A 1 102 ? -3.997 -0.795 12.221 1.00 82.00 102 GLN A O 1
ATOM 787 N N . LEU A 1 103 ? -5.698 -0.751 10.744 1.00 79.69 103 LEU A N 1
ATOM 788 C CA . LEU A 1 103 ? -5.430 0.565 10.173 1.00 79.69 103 LEU A CA 1
ATOM 789 C C . LEU A 1 103 ? -6.558 1.504 10.603 1.00 79.69 103 LEU A C 1
ATOM 791 O O . LEU A 1 103 ? -7.716 1.205 10.324 1.00 79.69 103 LEU A O 1
ATOM 795 N N . THR A 1 104 ? -6.242 2.627 11.244 1.00 79.38 104 THR A N 1
ATOM 796 C CA . THR A 1 104 ? -7.234 3.651 11.610 1.00 79.38 104 THR A CA 1
ATOM 797 C C . THR A 1 104 ? -6.959 4.923 10.824 1.00 79.38 104 THR A C 1
ATOM 799 O O . THR A 1 104 ? -5.833 5.412 10.802 1.00 79.38 104 THR A O 1
ATOM 802 N N . GLN A 1 105 ? -7.991 5.458 10.182 1.00 78.25 105 GLN A N 1
ATOM 803 C CA . GLN A 1 105 ? -7.956 6.712 9.442 1.00 78.25 105 GLN A CA 1
ATOM 804 C C . GLN A 1 105 ? -8.965 7.679 10.055 1.00 78.25 105 GLN A C 1
ATOM 806 O O . GLN A 1 105 ? -10.155 7.377 10.093 1.00 78.25 105 GLN A O 1
ATOM 811 N N . ASN A 1 106 ? -8.508 8.871 10.437 1.00 74.00 106 ASN A N 1
ATOM 812 C C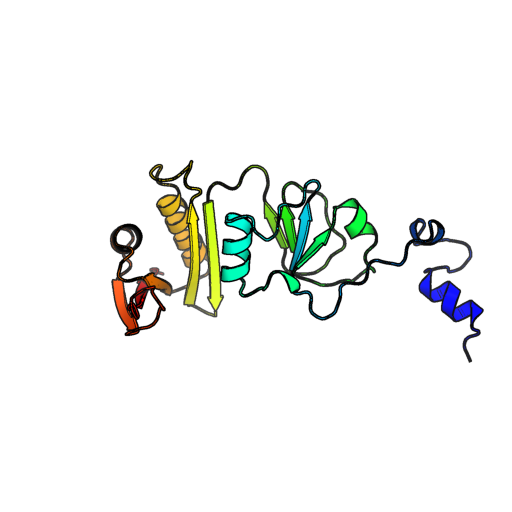A . ASN A 1 106 ? -9.364 9.957 10.909 1.00 74.00 106 ASN A CA 1
ATOM 813 C C . ASN A 1 106 ? -9.347 11.122 9.914 1.00 74.00 106 ASN A C 1
ATOM 815 O O . ASN A 1 106 ? -8.297 11.473 9.379 1.00 74.00 106 ASN A O 1
ATOM 819 N N . GLY A 1 107 ? -10.512 11.728 9.666 1.00 75.94 107 GLY A N 1
ATOM 820 C CA . GLY A 1 107 ? -10.660 12.797 8.671 1.00 75.94 107 GLY A CA 1
ATOM 821 C C . GLY A 1 107 ? -10.501 12.311 7.224 1.00 75.94 107 GLY A C 1
ATOM 822 O O . GLY A 1 107 ? -10.516 11.112 6.956 1.00 75.94 107 GLY A O 1
ATOM 823 N N . LYS A 1 108 ? -10.371 13.237 6.264 1.00 77.00 108 LYS A N 1
ATOM 824 C CA . LYS A 1 108 ? -10.151 12.896 4.847 1.00 77.00 108 LYS A CA 1
ATOM 825 C C . LYS A 1 108 ? -8.686 12.501 4.629 1.00 77.00 108 LYS A C 1
ATOM 827 O O . LYS A 1 108 ? -7.788 13.270 4.964 1.00 77.00 108 LYS A O 1
ATOM 832 N N . MET A 1 109 ? -8.444 11.328 4.047 1.00 79.06 109 MET A N 1
ATOM 833 C CA . MET A 1 109 ? -7.092 10.889 3.699 1.00 79.06 109 MET A CA 1
ATOM 834 C C . MET A 1 109 ? -6.651 11.545 2.387 1.00 79.06 109 MET A C 1
ATOM 836 O O . MET A 1 109 ? -7.192 11.239 1.331 1.00 79.06 109 MET A O 1
ATOM 840 N N . ALA A 1 110 ? -5.679 12.454 2.463 1.00 84.19 110 ALA A N 1
ATOM 841 C CA . ALA A 1 110 ? -5.141 13.148 1.290 1.00 84.19 110 ALA A CA 1
ATOM 842 C C . ALA A 1 110 ? -4.058 12.337 0.561 1.00 84.19 110 ALA A C 1
ATOM 844 O O . ALA A 1 110 ? -3.815 12.550 -0.624 1.00 84.19 110 ALA A O 1
ATOM 845 N N . ALA A 1 111 ? -3.374 11.437 1.265 1.00 83.44 111 ALA A N 1
ATOM 846 C CA . ALA A 1 111 ? -2.308 10.619 0.710 1.00 83.44 111 ALA A CA 1
ATOM 847 C C . ALA A 1 111 ? -2.018 9.411 1.610 1.00 83.44 111 ALA A C 1
ATOM 849 O O . ALA A 1 111 ? -2.321 9.444 2.804 1.00 83.44 111 ALA A O 1
ATOM 850 N N . PHE A 1 112 ? -1.415 8.363 1.050 1.00 86.94 112 PHE A N 1
ATOM 851 C CA . PHE A 1 112 ? -0.974 7.187 1.800 1.00 86.94 112 PHE A CA 1
ATOM 852 C C . PHE A 1 112 ? 0.255 6.537 1.159 1.00 86.94 112 PHE A C 1
ATOM 854 O O . PHE A 1 112 ? 0.505 6.706 -0.035 1.00 86.94 112 PHE A O 1
ATOM 861 N N . ALA A 1 113 ? 0.982 5.751 1.953 1.00 86.69 113 ALA A N 1
ATOM 862 C CA . ALA A 1 113 ? 2.023 4.839 1.495 1.00 86.69 113 ALA A CA 1
ATOM 863 C C . ALA A 1 113 ? 1.848 3.480 2.191 1.00 86.69 113 ALA A C 1
ATOM 865 O O . ALA A 1 113 ? 1.539 3.428 3.382 1.00 86.69 113 ALA A O 1
ATOM 866 N N . ILE A 1 114 ? 2.014 2.385 1.452 1.00 86.00 114 ILE A N 1
ATOM 867 C CA . ILE A 1 114 ? 1.933 1.013 1.967 1.00 86.00 114 ILE A CA 1
ATOM 868 C C . ILE A 1 114 ? 3.289 0.356 1.769 1.00 86.00 114 ILE A C 1
ATOM 870 O O . ILE A 1 114 ? 3.747 0.203 0.638 1.00 86.00 114 ILE A O 1
ATOM 874 N N . THR A 1 115 ? 3.890 -0.067 2.877 1.00 88.50 115 THR A N 1
ATOM 875 C CA . THR A 1 115 ? 5.243 -0.622 2.919 1.00 88.50 115 THR A CA 1
ATOM 876 C C . THR A 1 115 ? 5.249 -1.902 3.743 1.00 88.50 115 THR A C 1
ATOM 878 O O . THR A 1 115 ? 4.588 -1.977 4.780 1.00 88.50 115 THR A O 1
ATOM 881 N N . GLN A 1 116 ? 6.017 -2.901 3.316 1.00 89.62 116 GLN A N 1
ATOM 882 C CA . GLN A 1 116 ? 6.303 -4.097 4.108 1.00 89.62 116 GLN A CA 1
ATOM 883 C C . GLN A 1 116 ? 7.781 -4.146 4.460 1.00 89.62 116 GLN A C 1
ATOM 885 O O . GLN A 1 116 ? 8.618 -3.922 3.597 1.00 89.62 116 GLN A O 1
ATOM 890 N N . VAL A 1 117 ? 8.078 -4.478 5.715 1.00 93.00 117 VAL A N 1
ATOM 891 C CA . VAL A 1 117 ? 9.440 -4.711 6.205 1.00 93.00 117 VAL A CA 1
ATOM 892 C C . VAL A 1 117 ? 9.647 -6.211 6.382 1.00 93.00 117 VAL A C 1
ATOM 894 O O . VAL A 1 117 ? 8.815 -6.882 6.999 1.00 93.00 117 VAL A O 1
ATOM 897 N N . VAL A 1 118 ? 10.749 -6.729 5.849 1.00 93.06 118 VAL A N 1
ATOM 898 C CA . VAL A 1 118 ? 11.214 -8.104 6.029 1.00 93.06 118 VAL A CA 1
ATOM 899 C C . VAL A 1 118 ? 12.695 -8.036 6.381 1.00 93.06 118 VAL A C 1
ATOM 901 O O . VAL A 1 118 ? 13.511 -7.693 5.535 1.00 93.06 118 VAL A O 1
ATOM 904 N N . LEU A 1 119 ? 13.033 -8.383 7.626 1.00 93.88 119 LEU A N 1
ATOM 905 C CA . LEU A 1 119 ? 14.394 -8.248 8.161 1.00 93.88 119 LEU A CA 1
ATOM 906 C C . LEU A 1 119 ? 14.899 -6.797 8.036 1.00 93.88 119 LEU A C 1
ATOM 908 O O . LEU A 1 119 ? 14.270 -5.894 8.582 1.00 93.88 119 LEU A O 1
ATOM 912 N N . ASP A 1 120 ? 16.017 -6.597 7.348 1.00 95.38 120 ASP A N 1
ATOM 913 C CA . ASP A 1 120 ? 16.684 -5.327 7.075 1.00 95.38 120 ASP A CA 1
ATOM 914 C C . ASP A 1 120 ? 16.269 -4.708 5.730 1.00 95.38 120 ASP A C 1
ATOM 916 O O . ASP A 1 120 ? 16.833 -3.701 5.310 1.00 95.38 120 ASP A O 1
ATOM 920 N N . GLU A 1 121 ? 15.253 -5.252 5.062 1.00 97.31 121 GLU A N 1
ATOM 921 C CA . GLU A 1 121 ? 14.722 -4.702 3.818 1.00 97.31 121 GLU A CA 1
ATOM 922 C C . GLU A 1 121 ? 13.274 -4.238 3.972 1.00 97.31 121 GLU A C 1
ATOM 924 O O . GLU A 1 121 ? 12.476 -4.791 4.735 1.00 97.31 121 GLU A O 1
ATOM 929 N N . ALA A 1 122 ? 12.906 -3.226 3.193 1.00 97.06 122 ALA A N 1
ATOM 930 C CA . ALA A 1 122 ? 11.537 -2.768 3.052 1.00 97.06 122 ALA A CA 1
ATOM 931 C C . ALA A 1 122 ? 11.134 -2.673 1.582 1.00 97.06 122 ALA A C 1
ATOM 933 O O . ALA A 1 122 ? 11.952 -2.367 0.725 1.00 97.06 122 ALA A O 1
ATOM 934 N N . THR A 1 123 ? 9.861 -2.909 1.276 1.00 96.62 123 THR A N 1
ATOM 935 C CA . THR A 1 123 ? 9.287 -2.716 -0.063 1.00 96.62 123 THR A CA 1
ATOM 936 C C . THR A 1 123 ? 8.112 -1.754 0.015 1.00 96.62 123 THR A C 1
ATOM 938 O O . THR A 1 123 ? 7.140 -2.037 0.717 1.00 96.62 123 THR A O 1
ATOM 941 N N . LEU A 1 124 ? 8.188 -0.636 -0.709 1.00 94.75 124 LEU A N 1
ATOM 942 C CA . LEU A 1 124 ? 7.067 0.272 -0.939 1.00 94.75 124 LEU A CA 1
ATOM 943 C C . LEU A 1 124 ? 6.172 -0.317 -2.036 1.00 94.75 124 LEU A C 1
ATOM 945 O O . LEU A 1 124 ? 6.537 -0.332 -3.211 1.00 94.75 124 LEU A O 1
ATOM 949 N N . PHE A 1 125 ? 4.992 -0.800 -1.653 1.00 88.50 125 PHE A N 1
ATOM 950 C CA . PHE A 1 125 ? 4.032 -1.412 -2.573 1.00 88.50 125 PHE A CA 1
ATOM 951 C C . PHE A 1 125 ? 3.152 -0.400 -3.289 1.00 88.50 125 PHE A C 1
ATOM 953 O O . PHE A 1 125 ? 2.768 -0.615 -4.437 1.00 88.50 125 PHE A O 1
ATOM 960 N N . ASN A 1 126 ? 2.772 0.673 -2.601 1.00 86.44 126 ASN A N 1
ATOM 961 C CA . ASN A 1 126 ? 1.942 1.710 -3.189 1.00 86.44 126 ASN A CA 1
ATOM 962 C C . ASN A 1 126 ? 2.170 3.038 -2.475 1.00 86.44 126 ASN A C 1
ATOM 964 O O . ASN A 1 126 ? 2.343 3.072 -1.258 1.00 86.44 126 ASN A O 1
ATOM 968 N N . ILE A 1 127 ? 2.124 4.120 -3.237 1.00 89.38 127 ILE A N 1
ATOM 969 C CA . ILE A 1 127 ? 2.054 5.483 -2.737 1.00 89.38 127 ILE A CA 1
ATOM 970 C C . ILE A 1 127 ? 1.126 6.269 -3.650 1.00 89.38 127 ILE A C 1
ATOM 972 O O . ILE A 1 127 ? 1.262 6.235 -4.873 1.00 89.38 127 ILE A O 1
ATOM 976 N N . ALA A 1 128 ? 0.182 6.987 -3.055 1.00 88.00 128 ALA A N 1
ATOM 977 C CA . ALA A 1 128 ? -0.742 7.817 -3.804 1.00 88.00 128 ALA A CA 1
ATOM 978 C C . ALA A 1 128 ? -1.072 9.091 -3.036 1.00 88.00 128 ALA A C 1
ATOM 980 O O . ALA A 1 128 ? -1.093 9.122 -1.805 1.00 88.00 128 ALA A O 1
ATOM 981 N N . VAL A 1 129 ? -1.349 10.141 -3.799 1.00 86.06 129 VAL A N 1
ATOM 982 C CA . VAL A 1 129 ? -1.858 11.421 -3.314 1.00 86.06 129 VAL A CA 1
ATOM 983 C C . VAL A 1 129 ? -3.144 11.690 -4.082 1.00 86.06 129 VAL A C 1
ATOM 985 O O . VAL A 1 129 ? -3.140 11.637 -5.318 1.00 86.06 129 VAL A O 1
ATOM 988 N N . ASP A 1 130 ? -4.221 11.965 -3.349 1.00 82.69 130 ASP A N 1
ATOM 989 C CA . ASP A 1 130 ? -5.511 12.384 -3.897 1.00 82.69 130 ASP A CA 1
ATOM 990 C C . ASP A 1 130 ? -5.268 13.527 -4.908 1.00 82.69 130 ASP A C 1
ATOM 992 O O . ASP A 1 130 ? -4.529 14.466 -4.585 1.00 82.69 130 ASP A O 1
ATOM 996 N N . PRO A 1 131 ? -5.820 13.449 -6.137 1.00 85.69 131 PRO A N 1
ATOM 997 C CA . PRO A 1 131 ? -5.643 14.465 -7.173 1.00 85.69 131 PRO A CA 1
ATOM 998 C C . PRO A 1 131 ? -5.843 15.911 -6.700 1.00 85.69 131 PRO A C 1
ATOM 1000 O O . PRO A 1 131 ? -5.089 16.788 -7.130 1.00 85.69 131 PRO A O 1
ATOM 1003 N N . ASP A 1 132 ? -6.776 16.150 -5.774 1.00 87.62 132 ASP A N 1
ATOM 1004 C CA . ASP A 1 132 ? -7.070 17.479 -5.220 1.00 87.62 132 ASP A CA 1
ATOM 1005 C C . ASP A 1 132 ? -5.924 18.030 -4.347 1.00 87.62 132 ASP A C 1
ATOM 1007 O O . ASP A 1 132 ? -5.825 19.235 -4.107 1.00 87.62 132 ASP A O 1
ATOM 1011 N N . TYR A 1 133 ? -5.027 17.155 -3.885 1.00 85.56 133 TYR A N 1
ATOM 1012 C CA . TYR A 1 133 ? -3.915 17.467 -2.984 1.00 85.56 133 TYR A CA 1
ATOM 1013 C C . TYR A 1 133 ? -2.532 17.284 -3.631 1.00 85.56 133 TYR A C 1
ATOM 1015 O O . TYR A 1 133 ? -1.492 17.433 -2.980 1.00 85.56 133 TYR A O 1
ATOM 1023 N N . GLN A 1 134 ? -2.484 16.973 -4.928 1.00 89.00 134 GLN A N 1
ATOM 1024 C CA . GLN A 1 134 ? -1.228 16.813 -5.656 1.00 89.00 134 GLN A CA 1
ATOM 1025 C C . GLN A 1 134 ? -0.476 18.140 -5.824 1.00 89.00 134 GLN A C 1
ATOM 1027 O O . GLN A 1 134 ? -1.043 19.229 -5.767 1.00 89.00 134 GLN A O 1
ATOM 1032 N N . ARG A 1 135 ? 0.836 18.039 -6.087 1.00 89.50 135 ARG A N 1
ATOM 1033 C CA . ARG A 1 135 ? 1.758 19.179 -6.297 1.00 89.50 135 ARG A CA 1
ATOM 1034 C C . ARG A 1 135 ? 1.928 20.105 -5.082 1.00 89.50 135 ARG A C 1
ATOM 1036 O O . ARG A 1 135 ? 2.404 21.222 -5.229 1.00 89.50 135 ARG A O 1
ATOM 1043 N N . GLN A 1 136 ? 1.603 19.613 -3.887 1.00 91.62 136 GLN A N 1
ATOM 1044 C CA . GLN A 1 136 ? 1.796 20.316 -2.609 1.00 91.62 136 GLN A CA 1
ATOM 1045 C C . GLN A 1 136 ? 2.936 19.714 -1.765 1.00 91.62 136 GLN A C 1
ATOM 1047 O O . GLN A 1 136 ? 3.070 20.015 -0.587 1.00 91.62 136 GLN A O 1
ATOM 1052 N N . GLY A 1 137 ? 3.743 18.818 -2.346 1.00 90.88 137 GLY A N 1
ATOM 1053 C CA . GLY A 1 137 ? 4.850 18.154 -1.648 1.00 90.88 137 GLY A CA 1
ATOM 1054 C C . GLY A 1 137 ? 4.453 16.960 -0.770 1.00 90.88 137 GLY A C 1
ATOM 1055 O O . GLY A 1 137 ? 5.334 16.327 -0.202 1.00 90.88 137 GLY A O 1
ATOM 1056 N N . LEU A 1 138 ? 3.169 16.584 -0.700 1.00 89.62 138 LEU A N 1
ATOM 1057 C CA . LEU A 1 138 ? 2.699 15.499 0.178 1.00 89.62 138 LEU A CA 1
ATOM 1058 C C . LEU A 1 138 ? 3.346 14.137 -0.105 1.00 89.62 138 LEU A C 1
ATOM 1060 O O . LEU A 1 138 ? 3.703 13.432 0.831 1.00 89.62 138 LEU A O 1
ATOM 1064 N N . GLY A 1 139 ? 3.533 13.772 -1.378 1.00 90.00 139 GLY A N 1
ATOM 1065 C CA . GLY A 1 139 ? 4.196 12.510 -1.735 1.00 90.00 139 GLY A CA 1
ATOM 1066 C C . GLY A 1 139 ? 5.650 12.460 -1.256 1.00 90.00 139 GLY A C 1
ATOM 1067 O O . GLY A 1 139 ? 6.094 11.442 -0.739 1.00 90.00 139 GLY A O 1
ATOM 1068 N N . ARG A 1 140 ? 6.365 13.589 -1.353 1.00 94.94 140 ARG A N 1
ATOM 1069 C CA . ARG A 1 140 ? 7.721 13.742 -0.811 1.00 94.94 140 ARG A CA 1
ATOM 1070 C C . ARG A 1 140 ? 7.716 13.633 0.712 1.00 94.94 140 ARG A C 1
ATOM 1072 O O . ARG A 1 140 ? 8.454 12.817 1.242 1.00 94.94 140 ARG A O 1
ATOM 1079 N N . ALA A 1 141 ? 6.845 14.382 1.387 1.00 91.00 141 ALA A N 1
ATOM 1080 C CA . ALA A 1 141 ? 6.749 14.367 2.845 1.00 91.00 141 ALA A CA 1
ATOM 1081 C C . ALA A 1 141 ? 6.420 12.967 3.398 1.00 91.00 141 ALA A C 1
ATOM 1083 O O . ALA A 1 141 ? 6.982 12.555 4.409 1.00 91.00 141 ALA A O 1
ATOM 1084 N N . LEU A 1 142 ? 5.544 12.213 2.719 1.00 90.56 142 LEU A N 1
ATOM 1085 C CA . LEU A 1 142 ? 5.252 10.823 3.075 1.00 90.56 142 LEU A CA 1
ATOM 1086 C C . LEU A 1 142 ? 6.469 9.909 2.927 1.00 90.56 142 LEU A C 1
ATOM 1088 O O . LEU A 1 142 ? 6.694 9.075 3.799 1.00 90.56 142 LEU A O 1
ATOM 1092 N N . LEU A 1 143 ? 7.231 10.040 1.837 1.00 95.06 143 LEU A N 1
ATOM 1093 C CA . LEU A 1 143 ? 8.427 9.225 1.616 1.00 95.06 143 LEU A CA 1
ATOM 1094 C C . LEU A 1 143 ? 9.539 9.572 2.599 1.00 95.06 143 LEU A C 1
ATOM 1096 O O . LEU A 1 143 ? 10.125 8.659 3.158 1.00 95.06 143 LEU A O 1
ATOM 1100 N N . GLU A 1 144 ? 9.799 10.857 2.842 1.00 95.75 144 GLU A N 1
ATOM 1101 C CA . GLU A 1 144 ? 10.793 11.308 3.825 1.00 95.75 144 GLU A CA 1
ATOM 1102 C C . GLU A 1 144 ? 10.445 10.763 5.218 1.00 95.75 144 GLU A C 1
ATOM 1104 O O . GLU A 1 144 ? 11.263 10.093 5.838 1.00 95.75 144 GLU A O 1
ATOM 1109 N N . HIS A 1 145 ? 9.187 10.908 5.653 1.00 93.62 145 HIS A N 1
ATOM 1110 C CA . HIS A 1 145 ? 8.737 10.328 6.919 1.00 93.62 145 HIS A CA 1
ATOM 1111 C C . HIS A 1 145 ? 8.863 8.796 6.955 1.00 93.62 145 HIS A C 1
ATOM 1113 O O . HIS A 1 145 ? 9.281 8.232 7.964 1.00 93.62 145 HIS A O 1
ATOM 1119 N N . LEU A 1 146 ? 8.504 8.108 5.866 1.00 94.31 146 LEU A N 1
ATOM 1120 C CA . LEU A 1 146 ? 8.649 6.657 5.767 1.00 94.31 146 LEU A CA 1
ATOM 1121 C C . LEU A 1 146 ? 10.118 6.236 5.889 1.00 94.31 146 LEU A C 1
ATOM 1123 O O . LEU A 1 146 ? 10.406 5.290 6.613 1.00 94.31 146 LEU A O 1
ATOM 1127 N N . ILE A 1 147 ? 11.027 6.917 5.194 1.00 96.00 147 ILE A N 1
ATOM 1128 C CA . ILE A 1 147 ? 12.464 6.630 5.221 1.00 96.00 147 ILE A CA 1
ATOM 1129 C C . ILE A 1 147 ? 13.004 6.805 6.643 1.00 96.00 147 ILE A C 1
ATOM 1131 O O . ILE A 1 147 ? 13.629 5.877 7.151 1.00 96.00 147 ILE A O 1
ATOM 1135 N N . ASP A 1 148 ? 12.663 7.906 7.321 1.00 95.75 148 ASP A N 1
ATOM 1136 C CA . ASP A 1 148 ? 13.050 8.146 8.718 1.00 95.75 148 ASP A CA 1
ATOM 1137 C C . ASP A 1 148 ? 12.557 7.025 9.654 1.00 95.75 148 ASP A C 1
ATOM 1139 O O . ASP A 1 148 ? 13.251 6.602 10.580 1.00 95.75 148 ASP A O 1
ATOM 1143 N N . GLU A 1 149 ? 11.332 6.528 9.454 1.00 95.12 149 GLU A N 1
ATOM 1144 C CA . GLU A 1 149 ? 10.780 5.429 10.256 1.00 95.12 149 GLU A CA 1
ATOM 1145 C C . GLU A 1 149 ? 11.429 4.074 9.948 1.00 95.12 149 GLU A C 1
ATOM 1147 O O . GLU A 1 149 ? 11.519 3.221 10.834 1.00 95.12 149 GLU A O 1
ATOM 1152 N N . LEU A 1 150 ? 11.873 3.855 8.712 1.00 95.44 150 LEU A N 1
ATOM 1153 C CA . LEU A 1 150 ? 12.590 2.647 8.310 1.00 95.44 150 LEU A CA 1
ATOM 1154 C C . LEU A 1 150 ? 14.029 2.648 8.842 1.00 95.44 150 LEU A C 1
ATOM 1156 O O . LEU A 1 150 ? 14.469 1.627 9.369 1.00 95.44 150 LEU A O 1
ATOM 1160 N N . GLU A 1 151 ? 14.709 3.795 8.812 1.00 95.81 151 GLU A N 1
ATOM 1161 C CA . GLU A 1 151 ? 16.034 3.987 9.416 1.00 95.81 151 GLU A CA 1
ATOM 1162 C C . GLU A 1 151 ? 16.008 3.635 10.911 1.00 95.81 151 GLU A C 1
ATOM 1164 O O . GLU A 1 151 ? 16.773 2.792 11.380 1.00 95.81 151 GLU A O 1
ATOM 1169 N N . LYS A 1 152 ? 15.029 4.165 11.658 1.00 95.06 152 LYS A N 1
ATOM 1170 C CA . LYS A 1 152 ? 14.832 3.849 13.090 1.00 95.06 152 LYS A CA 1
ATOM 1171 C C . LYS A 1 152 ? 14.574 2.365 13.363 1.00 95.06 152 LYS A C 1
ATOM 1173 O O . LYS A 1 152 ? 14.793 1.903 14.482 1.00 95.06 152 LYS A O 1
ATOM 1178 N N . ARG A 1 153 ? 14.075 1.618 12.373 1.00 94.12 153 ARG A N 1
ATOM 1179 C CA . ARG A 1 153 ? 13.832 0.168 12.462 1.00 94.12 153 ARG A CA 1
ATOM 1180 C C . ARG A 1 153 ? 15.048 -0.667 12.057 1.00 94.12 153 ARG A C 1
ATOM 1182 O O . ARG A 1 153 ? 14.959 -1.890 12.126 1.00 94.12 153 ARG A O 1
ATOM 1189 N N . GLY A 1 154 ? 16.158 -0.037 11.668 1.00 96.12 154 GLY A N 1
ATOM 1190 C CA . GLY A 1 154 ? 17.360 -0.722 11.195 1.00 96.12 154 GLY A CA 1
ATOM 1191 C C . GLY A 1 154 ? 17.194 -1.340 9.807 1.00 96.12 154 GLY A C 1
ATOM 1192 O O . GLY A 1 154 ? 17.859 -2.324 9.495 1.00 96.12 154 GLY A O 1
ATOM 1193 N N . VAL A 1 155 ? 16.282 -0.805 8.990 1.00 97.62 155 VAL A N 1
ATOM 1194 C CA . VAL A 1 155 ? 16.162 -1.200 7.585 1.00 97.62 155 VAL A CA 1
ATOM 1195 C C . VAL A 1 155 ? 17.324 -0.589 6.815 1.00 97.62 155 VAL A C 1
ATOM 1197 O O . VAL A 1 155 ? 17.514 0.620 6.841 1.00 97.62 155 VAL A O 1
ATOM 1200 N N . ALA A 1 156 ? 18.078 -1.428 6.115 1.00 97.62 156 ALA A N 1
ATOM 1201 C CA . ALA A 1 156 ? 19.225 -1.051 5.305 1.00 97.62 156 ALA A CA 1
ATOM 1202 C C . ALA A 1 156 ? 18.838 -0.656 3.874 1.00 97.62 156 ALA A C 1
ATOM 1204 O O . ALA A 1 156 ? 19.574 0.077 3.212 1.00 97.62 156 ALA A O 1
ATOM 1205 N N . THR A 1 157 ? 17.724 -1.159 3.329 1.00 98.19 157 THR A N 1
ATOM 1206 C CA . THR A 1 157 ? 17.316 -0.842 1.949 1.00 98.19 157 THR A CA 1
ATOM 1207 C C . THR A 1 157 ? 15.803 -0.774 1.785 1.00 98.19 157 THR A C 1
ATOM 1209 O O . THR A 1 157 ? 15.078 -1.685 2.183 1.00 98.19 157 THR A O 1
ATOM 1212 N N . LEU A 1 158 ? 15.329 0.297 1.144 1.00 98.44 158 LEU A N 1
ATOM 1213 C CA . LEU A 1 158 ? 13.952 0.442 0.681 1.00 98.44 158 LEU A CA 1
ATOM 1214 C C . LEU A 1 158 ? 13.876 0.225 -0.834 1.00 98.44 158 LEU A C 1
ATOM 1216 O O . LEU A 1 158 ? 14.489 0.950 -1.614 1.00 98.44 158 LEU A O 1
ATOM 1220 N N . TRP A 1 159 ? 13.078 -0.754 -1.239 1.00 98.44 159 TRP A N 1
ATOM 1221 C CA . TRP A 1 159 ? 12.810 -1.124 -2.622 1.00 98.44 159 TRP A CA 1
ATOM 1222 C C . TRP A 1 159 ? 11.471 -0.577 -3.098 1.00 98.44 159 TRP A C 1
ATOM 1224 O O . TRP A 1 159 ? 10.508 -0.493 -2.331 1.00 98.44 159 TRP A O 1
ATOM 1234 N N . LEU A 1 160 ? 11.384 -0.274 -4.388 1.00 97.56 160 LEU A N 1
ATOM 1235 C CA . LEU A 1 160 ? 10.121 0.015 -5.056 1.00 97.56 160 LEU A CA 1
ATOM 1236 C C . LEU A 1 160 ? 10.138 -0.438 -6.513 1.00 97.56 160 LEU A C 1
ATOM 1238 O O . LEU A 1 160 ? 11.188 -0.669 -7.112 1.00 97.56 160 LEU A O 1
ATOM 1242 N N . GLU A 1 161 ? 8.943 -0.534 -7.081 1.00 96.75 161 GLU A N 1
ATOM 1243 C CA . GLU A 1 161 ? 8.717 -0.778 -8.500 1.00 96.75 161 GLU A CA 1
ATOM 1244 C C . GLU A 1 161 ? 7.909 0.388 -9.076 1.00 96.75 161 GLU A C 1
ATOM 1246 O O . GLU A 1 161 ? 6.927 0.836 -8.480 1.00 96.75 161 GLU A O 1
ATOM 1251 N N . VAL A 1 162 ? 8.311 0.883 -10.244 1.00 95.88 162 VAL A N 1
ATOM 1252 C CA . VAL A 1 162 ? 7.626 1.978 -10.931 1.00 95.88 162 VAL A CA 1
ATOM 1253 C C . VAL A 1 162 ? 7.532 1.704 -12.429 1.00 95.88 162 VAL A C 1
ATOM 1255 O O . VAL A 1 162 ? 8.443 1.159 -13.048 1.00 95.88 162 VAL A O 1
ATOM 1258 N N . ARG A 1 163 ? 6.404 2.074 -13.037 1.00 95.88 163 ARG A N 1
ATOM 1259 C CA . ARG A 1 163 ? 6.220 2.056 -14.497 1.00 95.88 163 ARG A CA 1
ATOM 1260 C C . ARG A 1 163 ? 7.232 2.973 -15.177 1.00 95.88 163 ARG A C 1
ATOM 1262 O O . ARG A 1 163 ? 7.353 4.126 -14.768 1.00 95.88 163 ARG A O 1
ATOM 1269 N N . ALA A 1 164 ? 7.885 2.503 -16.241 1.00 96.19 164 ALA A N 1
ATOM 1270 C CA . ALA A 1 164 ? 8.868 3.298 -16.981 1.00 96.19 164 ALA A CA 1
ATOM 1271 C C . ALA A 1 164 ? 8.296 4.622 -17.537 1.00 96.19 164 ALA A C 1
ATOM 1273 O O . ALA A 1 164 ? 9.021 5.606 -17.662 1.00 96.19 164 ALA A O 1
ATOM 1274 N N . SER A 1 165 ? 6.992 4.683 -17.828 1.00 95.50 165 SER A N 1
ATOM 1275 C CA . SER A 1 165 ? 6.305 5.908 -18.265 1.00 95.50 165 SER A CA 1
ATOM 1276 C C . SER A 1 165 ? 6.009 6.910 -17.143 1.00 95.50 165 SER A C 1
ATOM 1278 O O . SER A 1 165 ? 5.665 8.058 -17.430 1.00 95.50 165 SER A O 1
ATOM 1280 N N . ASN A 1 166 ? 6.140 6.531 -15.867 1.00 95.62 166 ASN A N 1
ATOM 1281 C CA . ASN A 1 166 ? 5.800 7.393 -14.735 1.00 95.62 166 ASN A CA 1
ATOM 1282 C C . ASN A 1 166 ? 6.966 8.321 -14.354 1.00 95.62 166 ASN A C 1
ATOM 1284 O O . ASN A 1 166 ? 7.513 8.261 -13.251 1.00 95.62 166 ASN A O 1
ATOM 1288 N N . ALA A 1 167 ? 7.331 9.206 -15.283 1.00 95.50 167 ALA A N 1
ATOM 1289 C CA . ALA A 1 167 ? 8.468 10.116 -15.150 1.00 95.50 167 ALA A CA 1
ATOM 1290 C C . ALA A 1 167 ? 8.390 11.013 -13.903 1.00 95.50 167 ALA A C 1
ATOM 1292 O O . ALA A 1 167 ? 9.411 11.315 -13.293 1.00 95.50 167 ALA A O 1
ATOM 1293 N N . ALA A 1 168 ? 7.182 11.417 -13.494 1.00 92.19 168 ALA A N 1
ATOM 1294 C CA . ALA A 1 168 ? 6.989 12.243 -12.305 1.00 92.19 168 ALA A CA 1
ATOM 1295 C C . ALA A 1 168 ? 7.368 11.496 -11.015 1.00 92.19 168 ALA A C 1
ATOM 1297 O O . ALA A 1 168 ? 8.036 12.069 -10.155 1.00 92.19 168 ALA A O 1
ATOM 1298 N N . ALA A 1 169 ? 6.967 10.226 -10.885 1.00 94.31 169 ALA A N 1
ATOM 1299 C CA . ALA A 1 169 ? 7.344 9.410 -9.736 1.00 94.31 169 ALA A CA 1
ATOM 1300 C C . ALA A 1 169 ? 8.837 9.063 -9.760 1.00 94.31 169 ALA A C 1
ATOM 1302 O O . ALA A 1 169 ? 9.490 9.200 -8.734 1.00 94.31 169 ALA A O 1
ATOM 1303 N N . ILE A 1 170 ? 9.387 8.700 -10.926 1.00 97.69 170 ILE A N 1
ATOM 1304 C CA . ILE A 1 170 ? 10.824 8.419 -11.089 1.00 97.69 170 ILE A CA 1
ATOM 1305 C C . ILE A 1 170 ? 11.656 9.625 -10.638 1.00 97.69 170 ILE A C 1
ATOM 1307 O O . ILE A 1 170 ? 12.500 9.479 -9.763 1.00 97.69 170 ILE A O 1
ATOM 1311 N N . ALA A 1 171 ? 11.341 10.829 -11.127 1.00 97.00 171 ALA A N 1
ATOM 1312 C CA . ALA A 1 171 ? 12.043 12.048 -10.727 1.00 97.00 171 ALA A CA 1
ATOM 1313 C C . ALA A 1 171 ? 11.927 12.329 -9.218 1.00 97.00 171 ALA A C 1
ATOM 1315 O O . ALA A 1 171 ? 12.889 12.773 -8.591 1.00 97.00 171 ALA A O 1
ATOM 1316 N N . LEU A 1 172 ? 10.762 12.062 -8.610 1.00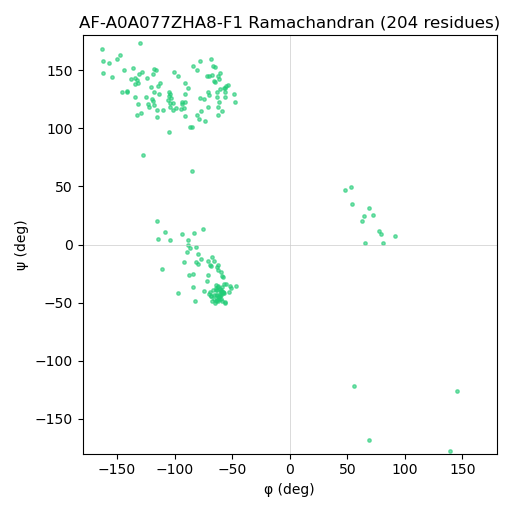 95.88 172 LEU A N 1
ATOM 1317 C CA . LEU A 1 172 ? 10.599 12.160 -7.159 1.00 95.88 172 LEU A CA 1
ATOM 1318 C C . LEU A 1 172 ? 11.517 11.167 -6.431 1.00 95.88 172 LEU A C 1
ATOM 1320 O O . LEU A 1 172 ? 12.223 11.578 -5.512 1.00 95.88 172 LEU A O 1
ATOM 1324 N N . TYR A 1 173 ? 11.536 9.900 -6.843 1.00 98.25 173 TYR A N 1
ATOM 1325 C CA . TYR A 1 173 ? 12.363 8.864 -6.224 1.00 98.25 173 TYR A CA 1
ATOM 1326 C C . TYR A 1 173 ? 13.859 9.166 -6.378 1.00 98.25 173 TYR A C 1
ATOM 1328 O O . TYR A 1 173 ? 14.585 9.166 -5.385 1.00 98.25 173 TYR A O 1
ATOM 1336 N N . GLU A 1 174 ? 14.319 9.522 -7.577 1.00 98.12 174 GLU A N 1
ATOM 1337 C CA . GLU A 1 174 ? 15.708 9.934 -7.822 1.00 98.12 174 GLU A CA 1
ATOM 1338 C C . GLU A 1 174 ? 16.096 11.139 -6.956 1.00 98.12 174 GLU A C 1
ATOM 1340 O O . GLU A 1 174 ? 17.164 11.161 -6.346 1.00 98.12 174 GLU A O 1
ATOM 1345 N N . SER A 1 175 ? 15.196 12.120 -6.810 1.00 97.56 175 SER A N 1
ATOM 1346 C CA . SER A 1 175 ? 15.430 13.298 -5.962 1.00 97.56 175 SER A CA 1
ATOM 1347 C C . SER A 1 175 ? 15.504 13.000 -4.458 1.00 97.56 175 SER A C 1
ATOM 1349 O O . SER A 1 175 ? 15.863 13.889 -3.684 1.00 97.56 175 SER A O 1
ATOM 1351 N N . LEU A 1 176 ? 15.131 11.786 -4.046 1.00 97.12 176 LEU A N 1
ATOM 1352 C CA . LEU A 1 176 ? 15.256 11.262 -2.684 1.00 97.12 176 LEU A CA 1
ATOM 1353 C C . LEU A 1 176 ? 16.420 10.265 -2.548 1.00 97.12 176 LEU A C 1
ATOM 1355 O O . LEU A 1 176 ? 16.613 9.702 -1.477 1.00 97.12 176 LEU A O 1
ATOM 1359 N N . GLY A 1 177 ? 17.205 10.055 -3.610 1.00 97.75 177 GLY A N 1
ATOM 1360 C CA . GLY A 1 177 ? 18.381 9.184 -3.600 1.00 97.75 177 GLY A CA 1
ATOM 1361 C C . GLY A 1 177 ? 18.116 7.733 -4.003 1.00 97.75 177 GLY A C 1
ATOM 1362 O O . GLY A 1 177 ? 19.027 6.911 -3.902 1.00 97.75 177 GLY A O 1
ATOM 1363 N N . PHE A 1 178 ? 16.910 7.397 -4.476 1.00 98.44 178 PHE A N 1
ATOM 1364 C CA . PHE A 1 178 ? 16.683 6.090 -5.093 1.00 98.44 178 PHE A CA 1
ATOM 1365 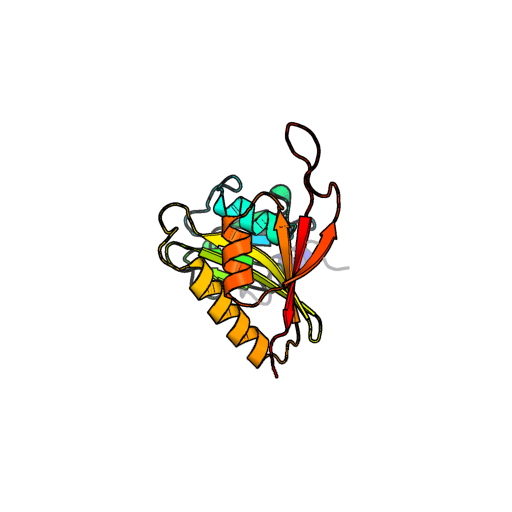C C . PHE A 1 178 ? 17.476 5.976 -6.394 1.00 98.44 178 PHE A C 1
ATOM 1367 O O . PHE A 1 178 ? 17.517 6.909 -7.193 1.00 98.44 178 PHE A O 1
ATOM 1374 N N . ASN A 1 179 ? 18.041 4.799 -6.636 1.00 97.75 179 ASN A N 1
ATOM 1375 C CA . ASN A 1 179 ? 18.745 4.475 -7.871 1.00 97.75 179 ASN A CA 1
ATOM 1376 C C . ASN A 1 179 ? 18.057 3.306 -8.575 1.00 97.75 179 ASN A C 1
ATOM 1378 O O . ASN A 1 179 ? 17.541 2.401 -7.916 1.00 97.75 179 ASN A O 1
ATOM 1382 N N . GLU A 1 180 ? 18.074 3.302 -9.907 1.00 98.12 180 GLU A N 1
ATOM 1383 C CA . GLU A 1 180 ? 17.661 2.135 -10.687 1.00 98.12 180 GLU A CA 1
ATOM 1384 C C . GLU A 1 180 ? 18.576 0.944 -10.371 1.00 98.12 180 GLU A C 1
ATOM 1386 O O . GLU A 1 180 ? 19.793 1.007 -10.538 1.00 98.12 180 GLU A O 1
ATOM 1391 N N . ALA A 1 181 ? 17.973 -0.156 -9.926 1.00 97.31 181 ALA A N 1
ATOM 1392 C CA . ALA A 1 181 ? 18.662 -1.413 -9.670 1.00 97.31 181 ALA A CA 1
ATOM 1393 C C . ALA A 1 181 ? 18.532 -2.377 -10.857 1.00 97.31 181 ALA A C 1
ATOM 1395 O O . ALA A 1 181 ? 19.485 -3.070 -11.215 1.00 97.31 181 ALA A O 1
ATOM 1396 N N . THR A 1 182 ? 17.340 -2.464 -11.457 1.00 97.75 182 THR A N 1
ATOM 1397 C CA . THR A 1 182 ? 17.089 -3.324 -12.618 1.00 97.75 182 THR A CA 1
ATOM 1398 C C . THR A 1 182 ? 15.809 -2.934 -13.354 1.00 97.75 182 THR A C 1
ATOM 1400 O O . THR A 1 182 ? 14.967 -2.210 -12.826 1.00 97.75 182 THR A O 1
ATOM 1403 N N . ILE A 1 183 ? 15.623 -3.492 -14.551 1.00 97.88 183 ILE A N 1
ATOM 1404 C CA . ILE A 1 183 ? 14.411 -3.342 -15.356 1.00 97.88 183 ILE A CA 1
ATOM 1405 C C . ILE A 1 183 ? 13.776 -4.715 -15.577 1.00 97.88 183 ILE A C 1
ATOM 1407 O O . ILE A 1 183 ? 14.383 -5.626 -16.149 1.00 97.88 183 ILE A O 1
ATOM 1411 N N . ARG A 1 184 ? 12.507 -4.854 -15.189 1.00 97.50 184 ARG A N 1
ATOM 1412 C CA . ARG A 1 184 ? 11.658 -5.987 -15.568 1.00 97.50 184 ARG A CA 1
ATOM 1413 C C . ARG A 1 184 ? 11.000 -5.680 -16.906 1.00 97.50 184 ARG A C 1
ATOM 1415 O O . ARG A 1 184 ? 10.026 -4.931 -16.977 1.00 97.50 184 ARG A O 1
ATOM 1422 N N . ARG A 1 185 ? 11.545 -6.267 -17.973 1.00 96.75 185 ARG A N 1
ATOM 1423 C CA . ARG A 1 185 ? 11.052 -6.041 -19.336 1.00 96.75 185 ARG A CA 1
ATOM 1424 C C . ARG A 1 185 ? 9.640 -6.564 -19.534 1.00 96.75 185 ARG A C 1
ATOM 1426 O O . ARG A 1 185 ? 9.338 -7.681 -19.113 1.00 96.75 185 ARG A O 1
ATOM 1433 N N . ASN A 1 186 ? 8.822 -5.801 -20.255 1.00 95.56 186 ASN A N 1
ATOM 1434 C CA . ASN A 1 186 ? 7.449 -6.145 -20.596 1.00 95.56 186 ASN A CA 1
ATOM 1435 C C . ASN A 1 186 ? 6.683 -6.635 -19.359 1.00 95.56 186 ASN A C 1
ATOM 1437 O O . ASN A 1 186 ? 6.062 -7.697 -19.393 1.00 95.56 186 ASN A O 1
ATOM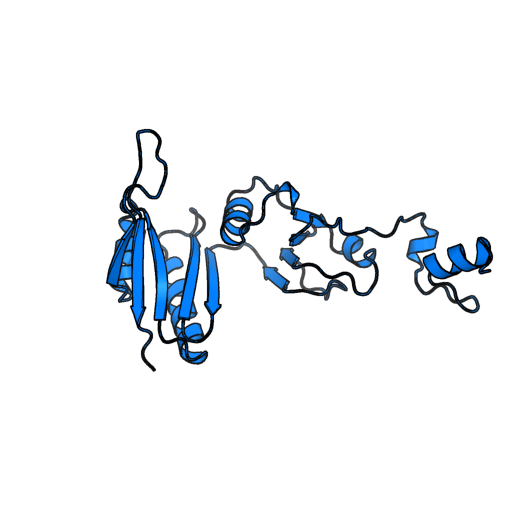 1441 N N . TYR A 1 187 ? 6.782 -5.940 -18.233 1.00 94.88 187 TYR A N 1
ATOM 1442 C CA . TYR A 1 187 ? 6.204 -6.401 -16.976 1.00 94.88 187 TYR A CA 1
ATOM 1443 C C . TYR A 1 187 ? 4.717 -6.060 -16.879 1.00 94.88 187 TYR A C 1
ATOM 1445 O O . TYR A 1 187 ? 3.885 -6.940 -16.635 1.00 94.88 187 TYR A O 1
ATOM 1453 N N . TYR A 1 188 ? 4.360 -4.810 -17.160 1.00 91.62 188 TYR A N 1
ATOM 1454 C CA . TYR A 1 188 ? 2.981 -4.359 -17.090 1.00 91.62 188 TYR A CA 1
ATOM 1455 C C . TYR A 1 188 ? 2.257 -4.523 -18.427 1.00 91.62 188 TYR A C 1
ATOM 1457 O O . TYR A 1 188 ? 2.823 -4.197 -19.468 1.00 91.62 188 TYR A O 1
ATOM 1465 N N . PRO A 1 189 ? 0.992 -4.971 -18.439 1.00 92.75 189 PRO A N 1
ATOM 1466 C CA . PRO A 1 189 ? 0.154 -4.851 -19.625 1.00 92.75 189 PRO A CA 1
ATOM 1467 C C . PRO A 1 189 ? -0.221 -3.381 -19.873 1.00 92.75 189 PRO A C 1
ATOM 1469 O O . PRO A 1 189 ? -0.446 -2.619 -18.925 1.00 92.75 189 PRO A O 1
ATOM 1472 N N . THR A 1 190 ? -0.313 -3.002 -21.145 1.00 92.56 190 THR A N 1
ATOM 1473 C CA . THR A 1 190 ? -0.851 -1.716 -21.616 1.00 92.56 190 THR A CA 1
ATOM 1474 C C . THR A 1 190 ? -1.884 -1.962 -22.719 1.00 92.56 190 THR A C 1
ATOM 1476 O O . THR A 1 190 ? -2.073 -3.098 -23.153 1.00 92.56 190 THR A O 1
ATOM 1479 N N . THR A 1 191 ? -2.581 -0.915 -23.169 1.00 92.31 191 THR A N 1
ATOM 1480 C CA . THR A 1 191 ? -3.543 -1.008 -24.284 1.00 92.31 191 THR A CA 1
ATOM 1481 C C . THR A 1 191 ? -2.898 -1.508 -25.573 1.00 92.31 191 THR A C 1
ATOM 1483 O O . THR A 1 191 ? -3.507 -2.290 -26.295 1.00 92.31 191 THR A O 1
ATOM 1486 N N . ASP A 1 192 ? -1.650 -1.107 -25.817 1.00 92.50 192 ASP A N 1
ATOM 1487 C CA . ASP A 1 192 ? -0.944 -1.320 -27.084 1.00 92.50 192 ASP A CA 1
ATOM 1488 C C . ASP A 1 192 ? 0.272 -2.250 -26.939 1.00 92.50 192 ASP A C 1
ATOM 1490 O O . ASP A 1 192 ? 1.175 -2.253 -27.775 1.00 92.50 192 ASP A O 1
ATOM 1494 N N . GLY A 1 193 ? 0.316 -3.054 -25.870 1.00 94.06 193 GLY A N 1
ATOM 1495 C CA . GLY A 1 193 ? 1.371 -4.037 -25.652 1.00 94.06 193 GLY A CA 1
ATOM 1496 C C . GLY A 1 193 ? 1.740 -4.215 -24.187 1.00 94.06 193 GLY A C 1
ATOM 1497 O O . GLY A 1 193 ? 0.910 -4.569 -23.344 1.00 94.06 193 GLY A O 1
ATOM 1498 N N . ARG A 1 194 ? 3.033 -4.064 -23.899 1.00 96.44 194 ARG A N 1
ATOM 1499 C CA . ARG A 1 194 ? 3.594 -4.230 -22.560 1.00 96.44 194 ARG A CA 1
ATOM 1500 C C . ARG A 1 194 ? 4.587 -3.114 -22.271 1.00 96.44 194 ARG A C 1
ATOM 1502 O O . ARG A 1 194 ? 5.189 -2.556 -23.181 1.00 96.44 194 ARG A O 1
ATOM 1509 N N . GLU A 1 195 ? 4.720 -2.794 -20.997 1.00 96.44 195 GLU A N 1
ATOM 1510 C CA . GLU A 1 195 ? 5.578 -1.738 -20.480 1.00 96.44 195 GLU A CA 1
ATOM 1511 C C . GLU A 1 195 ? 6.548 -2.316 -19.450 1.00 96.44 195 GLU A C 1
ATOM 1513 O O . GLU A 1 195 ? 6.200 -3.208 -18.669 1.00 96.44 195 GLU A O 1
ATOM 1518 N N . ASP A 1 196 ? 7.767 -1.796 -19.449 1.00 97.94 196 ASP A N 1
ATOM 1519 C CA . ASP A 1 196 ? 8.806 -2.163 -18.499 1.00 97.94 196 ASP A CA 1
ATOM 1520 C C . ASP A 1 196 ? 8.508 -1.612 -17.095 1.00 97.94 196 ASP A C 1
ATOM 1522 O O . ASP A 1 196 ? 7.973 -0.513 -16.925 1.00 97.94 196 ASP A O 1
ATOM 1526 N N . ALA A 1 197 ? 8.885 -2.376 -16.072 1.00 96.00 197 ALA A N 1
ATOM 1527 C CA . ALA A 1 197 ? 8.923 -1.887 -14.700 1.00 96.00 197 ALA A CA 1
ATOM 1528 C C . ALA A 1 197 ? 10.370 -1.620 -14.289 1.00 96.00 197 ALA A C 1
ATOM 1530 O O . ALA A 1 197 ? 11.232 -2.487 -14.445 1.00 96.00 197 ALA A O 1
ATOM 1531 N N . ILE A 1 198 ? 10.625 -0.434 -13.754 1.00 98.38 198 ILE A N 1
ATOM 1532 C CA . ILE A 1 198 ? 11.909 -0.044 -13.184 1.00 98.38 198 ILE A CA 1
ATOM 1533 C C . ILE A 1 198 ? 11.867 -0.400 -11.701 1.00 98.38 198 ILE A C 1
ATOM 1535 O O . ILE A 1 198 ? 10.978 0.037 -10.970 1.00 98.38 198 ILE A O 1
ATOM 1539 N N . ILE A 1 199 ? 12.816 -1.220 -11.264 1.00 98.31 199 ILE A N 1
ATOM 1540 C CA . ILE A 1 199 ? 13.025 -1.531 -9.854 1.00 98.31 199 ILE A CA 1
ATOM 1541 C C . ILE A 1 199 ? 14.066 -0.557 -9.332 1.00 98.31 199 ILE A C 1
ATOM 1543 O O . ILE A 1 199 ? 15.178 -0.505 -9.861 1.00 98.31 199 ILE A O 1
ATOM 1547 N N . MET A 1 200 ? 13.709 0.199 -8.300 1.00 98.69 200 MET A N 1
ATOM 1548 C CA . MET A 1 200 ? 14.600 1.173 -7.683 1.00 98.69 200 MET A CA 1
ATOM 1549 C C . MET A 1 200 ? 14.874 0.810 -6.228 1.00 98.69 200 MET A C 1
ATOM 1551 O O . MET A 1 200 ? 14.035 0.204 -5.559 1.00 98.69 200 MET A O 1
ATOM 1555 N N . ALA A 1 201 ? 16.050 1.201 -5.749 1.00 98.38 201 ALA A N 1
ATOM 1556 C CA . ALA A 1 201 ? 16.502 0.957 -4.389 1.00 98.38 201 ALA A CA 1
ATOM 1557 C C . ALA A 1 201 ? 17.062 2.234 -3.767 1.00 98.38 201 ALA A C 1
ATOM 1559 O O . ALA A 1 201 ? 17.809 2.974 -4.413 1.00 98.38 201 ALA A O 1
ATOM 1560 N N . LEU A 1 202 ? 16.735 2.454 -2.500 1.00 98.50 202 LEU A N 1
ATOM 1561 C CA . LEU A 1 202 ? 17.359 3.444 -1.638 1.00 98.50 202 LEU A CA 1
ATOM 1562 C C . LEU A 1 202 ? 18.086 2.707 -0.509 1.00 98.50 202 LEU A C 1
ATOM 1564 O O . LEU A 1 202 ? 17.419 2.147 0.364 1.00 98.50 202 LEU A O 1
ATOM 1568 N N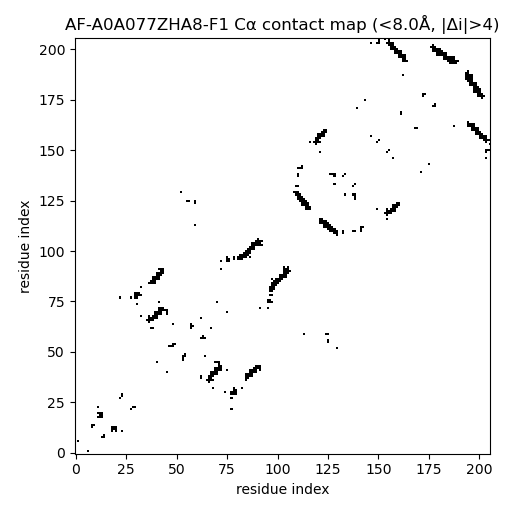 . PRO A 1 203 ? 19.429 2.704 -0.497 1.00 97.75 203 PRO A N 1
ATOM 1569 C CA . PRO A 1 203 ? 20.185 2.364 0.698 1.00 97.75 203 PRO A CA 1
ATOM 1570 C C . PRO A 1 203 ? 19.863 3.390 1.787 1.00 97.75 203 PRO A C 1
ATOM 1572 O O . PRO A 1 203 ? 20.103 4.584 1.609 1.00 97.75 203 PRO A O 1
ATOM 1575 N N . ILE A 1 204 ? 19.289 2.930 2.891 1.00 94.75 204 ILE A N 1
ATOM 1576 C CA . ILE A 1 204 ? 19.025 3.757 4.064 1.00 94.75 204 ILE A CA 1
ATOM 1577 C C . ILE A 1 204 ? 20.266 3.621 4.944 1.00 94.75 204 ILE A C 1
ATOM 1579 O O . ILE A 1 204 ? 20.574 2.531 5.425 1.00 94.75 204 ILE A O 1
ATOM 1583 N N . SER A 1 205 ? 21.042 4.698 5.052 1.00 77.62 205 SER A N 1
ATOM 1584 C CA . SER A 1 205 ? 22.258 4.725 5.868 1.00 77.62 205 SER A CA 1
ATOM 1585 C C . SER A 1 205 ? 21.929 4.348 7.319 1.00 77.62 205 SER A C 1
ATOM 1587 O O . SER A 1 205 ? 20.995 4.901 7.886 1.00 77.62 205 SER A O 1
ATOM 1589 N N . MET A 1 206 ? 22.698 3.425 7.905 1.00 55.12 206 MET A N 1
ATOM 1590 C CA . MET A 1 206 ? 22.818 3.257 9.364 1.00 55.12 206 MET A CA 1
ATOM 1591 C C . MET A 1 206 ? 23.947 4.140 9.891 1.00 55.12 206 MET A C 1
ATOM 1593 O O . MET A 1 206 ? 23.850 4.582 11.056 1.00 55.12 206 MET A O 1
#

Sequence (206 aa):
MTSRRDWQLQQLGITQWSLRRPGALQGEIAIAIPAHVRLVMVANDLPALTDPLVSDVLRALTVSPDQVLQLTPEKIAMLPQGSRCNSWRLGTDEPLSLEGAQLTQNGKMAAFAITQVVLDEATLFNIAVDPDYQRQGLGRALLEHLIDELEKRGVATLWLEVRASNAAAIALYESLGFNEATIRRNYYPTTDGREDAIIMALPISM

InterPro domains:
  IPR000182 GNAT domain [PS51186] (58-205)
  IPR004615 DNA polymerase III, psi subunit [PF03603] (3-106)
  IPR006464 N-acetyltransferase RimI/Ard1 [TIGR01575] (104-200)
  IPR013653 GCN5-related N-acetyltransferase Rv2170-like domain [PF08445] (108-181)
  IPR016181 Acyl-CoA N-acyltransferase [SSF55729] (104-204)
  IPR018382 DNA polymerase III, psi subunit, subgroup [TIGR00664] (1-106)
  IPR036654 DNA polymerase III, psi subunit superfamily [G3DSA:3.40.50.10220] (33-115)
  IPR036654 DNA polymerase III, psi subunit superfamily [SSF102220] (27-105)
  IPR050680 YpeA/RimI acetyltransferase [PTHR43420] (102-202)

Solvent-accessible surface area (backbone atoms only — not comparable to full-atom values): 12067 Å² total; per-residue (Å²): 132,83,49,74,65,57,55,51,35,57,77,48,48,51,59,91,92,45,66,78,40,68,60,54,76,76,73,52,72,63,51,74,81,59,91,73,50,61,35,35,39,33,18,87,78,72,75,58,72,82,36,68,66,52,41,52,52,30,57,57,70,73,46,57,73,89,22,50,44,80,39,38,65,76,55,50,76,42,36,55,86,80,38,73,47,31,31,43,26,45,69,55,88,74,89,67,73,62,40,64,62,73,46,77,44,72,78,83,80,53,59,56,74,43,71,49,76,58,88,44,33,31,39,49,66,42,73,54,54,42,80,94,51,55,96,69,56,55,70,56,54,52,49,54,53,49,50,57,56,36,39,77,67,59,23,44,31,42,33,38,73,42,55,68,84,44,56,71,59,51,54,53,40,45,75,72,61,32,40,84,74,49,71,43,72,61,60,41,83,51,98,92,52,59,37,39,29,38,30,31,39,27,77,37,78,132

Nearest PDB structures (foldseek):
  5isv-assembly2_B  TM=9.392E-01  e=4.534E-18  Escherichia coli O157:H7
  2cnt-assembly4_D  TM=9.530E-01  e=2.180E-16  Salmonella enterica subsp. enterica serovar Typhimurium str. LT2
  1em8-assembly1_B  TM=9.425E-01  e=3.670E-13  Escherichia coli
  3sxu-assembly1_B  TM=7.574E-01  e=5.996E-12  Escherichia coli K-12
  2ge3-assembly1_B  TM=8.826E-01  e=5.260E-08  Agrobacterium tumefaciens

Radius of gyration: 22.41 Å; Cα contacts (8 Å, |Δi|>4): 334; chains: 1; bounding box: 56×57×63 Å

pLDDT: mean 86.12, std 12.72, range [46.38, 98.69]

Secondary structure (DSSP, 8-state):
---HHHHHHHHTTEETTEES-GGGGGT-------TT--EEEE-SSPPPTTSHHHHHHHHHTT--GGGEEEE-HHHHTTSPTT-B-EEEEES--SPPS-BS-EEEE-S---EEEEEEEETTEEEEEEEEE-GGGTTSSHHHHHHHHHHHHHHHTT--EEEEEEETT-HHHHHHHHTTT-EEEEEEEEEEEETTEEEEEEEEEEE---

Mean predicted aligned error: 10.61 Å

Organism: Trichuris trichiura (NCBI:txid36087)